Protein AF-A0AAD7CUT0-F1 (afdb_monomer_lite)

Organism: Mycena rosella (NCBI:txid1033263)

Foldseek 3Di:
DDDPPQPKDKDKDKDFDDVLVVVLCLLAVLLVCVVVVPDDPQQVDWDQGIKMKIKIWRAQPDDDPQKDKDFADQVQQDDPDPPHGNDPPDGIFMDSDPVCPHGDDPVRCVVVRGTDIDMDMDTDTDGDDPVSSVVSCVVCVVVVHRSNDSVSCVVVVHDDDDDPPDDDPPPVPPDDD

Secondary structure (DSSP, 8-state):
--------EEEEEEEEPPHHHHHHHHHHHHHHHHHTT--S-GGGS-EEEEEEEEEEEEPPS---TT-EEEEPPGGGGB-SSTT-BPPPS-SEEEESSTTS-SBPPHHHHHHTTPPEEEEEEEEEEE---HHHHHHHHHHHHHTT--TTSSHHHHHTTPPPPPPTTS--GGGS-----

Structure (mmCIF, N/CA/C/O backbone):
data_AF-A0AAD7CUT0-F1
#
_entry.id   AF-A0AAD7CUT0-F1
#
loop_
_atom_site.group_PDB
_atom_site.id
_atom_site.type_symbol
_atom_site.label_atom_id
_atom_site.label_alt_id
_atom_site.label_comp_id
_atom_site.label_asym_id
_atom_site.label_entity_id
_atom_site.label_seq_id
_atom_site.pdbx_PDB_ins_code
_atom_site.Cartn_x
_atom_site.Cartn_y
_atom_site.Cartn_z
_atom_site.occupancy
_atom_site.B_iso_or_equiv
_atom_site.auth_seq_id
_atom_site.auth_comp_id
_atom_site.auth_asym_id
_atom_site.auth_atom_id
_atom_site.pdbx_PDB_model_num
ATOM 1 N N . MET A 1 1 ? 11.151 -0.427 45.415 1.00 31.34 1 MET A N 1
ATOM 2 C CA . MET A 1 1 ? 11.266 -1.309 44.238 1.00 31.34 1 MET A CA 1
ATOM 3 C C . MET A 1 1 ? 9.901 -1.275 43.570 1.00 31.34 1 MET A C 1
ATOM 5 O O . MET A 1 1 ? 9.016 -2.003 43.991 1.00 31.34 1 MET A O 1
ATOM 9 N N . SER A 1 2 ? 9.683 -0.280 42.707 1.00 30.94 2 SER A N 1
ATOM 10 C CA . SER A 1 2 ? 8.416 -0.073 41.994 1.00 30.94 2 SER A CA 1
ATOM 11 C C . SER A 1 2 ? 8.542 -0.810 40.671 1.00 30.94 2 SER A C 1
ATOM 13 O O . SER A 1 2 ? 9.475 -0.525 39.925 1.00 30.94 2 SER A O 1
ATOM 15 N N . ALA A 1 3 ? 7.699 -1.810 40.441 1.00 30.97 3 ALA A N 1
ATOM 16 C CA . ALA A 1 3 ? 7.602 -2.455 39.144 1.00 30.97 3 ALA A CA 1
ATOM 17 C C . ALA A 1 3 ? 6.613 -1.636 38.310 1.00 30.97 3 ALA A C 1
ATOM 19 O O . ALA A 1 3 ? 5.420 -1.652 38.603 1.00 30.97 3 ALA A O 1
ATOM 20 N N . ASP A 1 4 ? 7.122 -0.911 37.314 1.00 34.25 4 ASP A N 1
ATOM 21 C CA . ASP A 1 4 ? 6.317 -0.491 36.169 1.00 34.25 4 ASP A CA 1
ATOM 22 C C . ASP A 1 4 ? 5.853 -1.768 35.466 1.00 34.25 4 ASP A C 1
ATOM 24 O O . ASP A 1 4 ? 6.628 -2.451 34.797 1.00 34.25 4 ASP A O 1
ATOM 28 N N . VAL A 1 5 ? 4.597 -2.144 35.696 1.00 43.53 5 VAL A N 1
ATOM 29 C CA . VAL A 1 5 ? 3.904 -3.142 34.884 1.00 43.53 5 VAL A CA 1
ATOM 30 C C . VAL A 1 5 ? 3.103 -2.351 33.864 1.00 43.53 5 VAL A C 1
ATOM 32 O O . VAL A 1 5 ? 1.896 -2.169 34.010 1.00 43.53 5 VAL A O 1
ATOM 35 N N . ASP A 1 6 ? 3.811 -1.817 32.874 1.00 45.62 6 ASP A N 1
ATOM 36 C CA . ASP A 1 6 ? 3.189 -1.289 31.668 1.00 45.62 6 ASP A CA 1
ATOM 37 C C . ASP A 1 6 ? 2.579 -2.481 30.919 1.00 45.62 6 ASP A C 1
ATOM 39 O O . ASP A 1 6 ? 3.274 -3.357 30.402 1.00 45.62 6 ASP A O 1
ATOM 43 N N . GLY A 1 7 ? 1.264 -2.622 31.060 1.00 50.97 7 GLY A N 1
ATOM 44 C CA . GLY A 1 7 ? 0.504 -3.805 30.678 1.00 50.97 7 GLY A CA 1
ATOM 45 C C . GLY A 1 7 ? -0.110 -3.681 29.292 1.00 50.97 7 GLY A C 1
ATOM 46 O O . GLY A 1 7 ? -1.284 -4.027 29.145 1.00 50.97 7 GLY A O 1
ATOM 47 N N . SER A 1 8 ? 0.632 -3.161 28.312 1.00 51.44 8 SER A N 1
ATOM 48 C CA . SER A 1 8 ? 0.153 -3.065 26.936 1.00 51.44 8 SER A CA 1
ATOM 49 C C . SER A 1 8 ? 0.172 -4.435 26.252 1.00 51.44 8 SER A C 1
ATOM 51 O O . SER A 1 8 ? 1.128 -5.213 26.336 1.00 51.44 8 SER A O 1
ATOM 53 N N . TYR A 1 9 ? -0.940 -4.776 25.599 1.00 52.69 9 TYR A N 1
ATOM 54 C CA . TYR A 1 9 ? -1.033 -5.963 24.753 1.00 52.69 9 TYR A CA 1
ATOM 55 C C . TYR A 1 9 ? -0.964 -5.524 23.294 1.00 52.69 9 TYR A C 1
ATOM 57 O O . TYR A 1 9 ? -1.874 -4.853 22.810 1.00 52.69 9 TYR A O 1
ATOM 65 N N . ARG A 1 10 ? 0.113 -5.922 22.607 1.00 50.81 10 ARG A N 1
ATOM 66 C CA . ARG A 1 10 ? 0.365 -5.630 21.192 1.00 50.81 10 ARG A CA 1
ATOM 67 C C . ARG A 1 10 ? 0.078 -6.861 20.343 1.00 50.81 10 ARG A C 1
ATOM 69 O O . ARG A 1 10 ? 0.674 -7.919 20.559 1.00 50.81 10 ARG A O 1
ATOM 76 N N . ARG A 1 11 ? -0.785 -6.721 19.336 1.00 57.78 11 ARG A N 1
ATOM 77 C CA . ARG A 1 11 ? -0.996 -7.753 18.311 1.00 57.78 11 ARG A CA 1
ATOM 78 C C . ARG A 1 11 ? -0.848 -7.158 16.919 1.00 57.78 11 ARG A C 1
ATOM 80 O O . ARG A 1 11 ? -1.456 -6.138 16.615 1.00 57.78 11 ARG A O 1
ATOM 87 N N . ILE A 1 12 ? -0.062 -7.841 16.092 1.00 55.59 12 ILE A N 1
ATOM 88 C CA . ILE A 1 12 ? 0.206 -7.477 14.702 1.00 55.59 12 ILE A CA 1
ATOM 89 C C . ILE A 1 12 ? -0.632 -8.369 13.785 1.00 55.59 12 ILE A C 1
ATOM 91 O O . ILE A 1 12 ? -0.623 -9.596 13.932 1.00 55.59 12 ILE A O 1
ATOM 95 N N . LEU A 1 13 ? -1.353 -7.758 12.848 1.00 54.84 13 LEU A N 1
ATOM 96 C CA . LEU A 1 13 ? -2.081 -8.452 11.788 1.00 54.84 13 LEU A CA 1
ATOM 97 C C . LEU A 1 13 ? -1.503 -8.054 10.427 1.00 54.84 13 LEU A C 1
ATOM 99 O O . LEU A 1 13 ? -1.431 -6.867 10.105 1.00 54.84 13 LEU A O 1
ATOM 103 N N . TYR A 1 14 ? -1.118 -9.059 9.638 1.00 50.09 14 TYR A N 1
ATOM 104 C CA . TYR A 1 14 ? -0.539 -8.887 8.306 1.00 50.09 14 TYR A CA 1
ATOM 105 C C . TYR A 1 14 ? -1.599 -9.078 7.222 1.00 50.09 14 TYR A C 1
ATOM 107 O O . TYR A 1 14 ? -2.256 -10.119 7.167 1.00 50.09 14 TYR A O 1
ATOM 115 N N . GLY A 1 15 ? -1.740 -8.082 6.349 1.00 54.75 15 GLY A N 1
ATOM 116 C CA . GLY A 1 15 ? -2.350 -8.253 5.036 1.00 54.75 15 GLY A CA 1
ATOM 117 C C . GLY A 1 15 ? -1.256 -8.317 3.976 1.00 54.75 15 GLY A C 1
ATOM 118 O O . GLY A 1 15 ? -0.724 -7.273 3.595 1.00 54.75 15 GLY A O 1
ATOM 119 N N . ASP 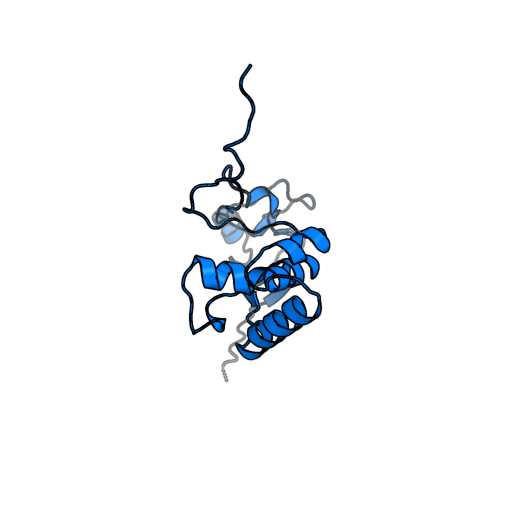A 1 16 ? -0.924 -9.521 3.509 1.00 52.16 16 ASP A N 1
ATOM 120 C CA . ASP A 1 16 ? 0.002 -9.698 2.388 1.00 52.16 16 ASP A CA 1
ATOM 121 C C . ASP A 1 16 ? -0.672 -9.202 1.102 1.00 52.16 16 ASP A C 1
ATOM 123 O O . ASP A 1 16 ? -1.764 -9.661 0.749 1.00 52.16 16 ASP A O 1
ATOM 127 N N . LEU A 1 17 ? -0.045 -8.262 0.388 1.00 56.91 17 LEU A N 1
ATOM 128 C CA . LEU A 1 17 ? -0.490 -7.935 -0.965 1.00 56.91 17 LEU A CA 1
ATOM 129 C C . LEU A 1 17 ? 0.010 -8.988 -1.955 1.00 56.91 17 LEU A C 1
ATOM 131 O O . LEU A 1 17 ? 1.082 -9.570 -1.801 1.00 56.91 17 LEU A O 1
ATOM 135 N N . ASP A 1 18 ? -0.800 -9.222 -2.986 1.00 68.00 18 ASP A N 1
ATOM 136 C CA . ASP A 1 18 ? -0.541 -10.214 -4.025 1.00 68.00 18 ASP A CA 1
ATOM 137 C C . ASP A 1 18 ? 0.823 -9.949 -4.708 1.00 68.00 18 ASP A C 1
ATOM 139 O O . ASP A 1 18 ? 1.025 -8.857 -5.260 1.00 68.00 18 ASP A O 1
ATOM 143 N N . PRO A 1 19 ? 1.755 -10.928 -4.724 1.00 71.00 19 PRO A N 1
ATOM 144 C CA . PRO A 1 19 ? 3.030 -10.828 -5.436 1.00 71.00 19 PRO A CA 1
ATOM 145 C C . PRO A 1 19 ? 2.890 -10.394 -6.900 1.00 71.00 19 PRO A C 1
ATOM 147 O O . PRO A 1 19 ? 3.798 -9.762 -7.445 1.00 71.00 19 PRO A O 1
ATOM 150 N N . ALA A 1 20 ? 1.751 -10.682 -7.539 1.00 76.88 20 ALA A N 1
ATOM 151 C CA . ALA A 1 20 ? 1.450 -10.236 -8.893 1.00 76.88 20 ALA A CA 1
ATOM 152 C C . ALA A 1 20 ? 1.503 -8.709 -9.036 1.00 76.88 20 ALA A C 1
ATOM 154 O O . ALA A 1 20 ? 1.883 -8.215 -10.095 1.00 76.88 20 ALA A O 1
ATOM 155 N N . ILE A 1 21 ? 1.186 -7.951 -7.983 1.00 75.81 21 ILE A N 1
ATOM 156 C CA . ILE A 1 21 ? 1.199 -6.488 -8.041 1.00 75.81 21 ILE A CA 1
ATOM 157 C C . ILE A 1 21 ? 2.635 -5.950 -8.021 1.00 75.81 21 ILE A C 1
ATOM 159 O O . ILE A 1 21 ? 2.960 -5.028 -8.769 1.00 75.81 21 ILE A O 1
ATOM 163 N N . ALA A 1 22 ? 3.530 -6.566 -7.244 1.00 80.62 22 ALA A N 1
ATOM 164 C CA . ALA A 1 22 ? 4.948 -6.208 -7.260 1.00 80.62 22 ALA A CA 1
ATOM 165 C C . ALA A 1 22 ? 5.574 -6.478 -8.639 1.00 80.62 22 ALA A C 1
ATOM 167 O O . ALA A 1 22 ? 6.311 -5.644 -9.166 1.00 80.62 22 ALA A O 1
ATOM 168 N N . VAL A 1 23 ? 5.238 -7.611 -9.266 1.00 85.50 23 VAL A N 1
ATOM 169 C CA . VAL A 1 23 ? 5.709 -7.919 -10.626 1.00 85.50 23 VAL A CA 1
ATOM 170 C C . VAL A 1 23 ? 5.090 -6.969 -11.655 1.00 85.50 23 VAL A C 1
ATOM 172 O O . VAL A 1 23 ? 5.803 -6.484 -12.536 1.00 85.50 23 VAL A O 1
ATOM 175 N N . ALA A 1 24 ? 3.807 -6.624 -11.507 1.00 87.69 24 ALA A N 1
ATOM 176 C CA . ALA A 1 24 ? 3.164 -5.613 -12.337 1.00 87.69 24 ALA A CA 1
ATOM 177 C C . ALA A 1 24 ? 3.893 -4.262 -12.239 1.00 87.69 24 ALA A C 1
ATOM 179 O O . ALA A 1 24 ? 4.132 -3.652 -13.277 1.00 87.69 24 ALA A O 1
ATOM 180 N N . TRP A 1 25 ? 4.322 -3.812 -11.050 1.00 89.06 25 TRP A N 1
ATOM 181 C CA . TRP A 1 25 ? 5.165 -2.614 -10.884 1.00 89.06 25 TRP A CA 1
ATOM 182 C C . TRP A 1 25 ? 6.495 -2.736 -11.616 1.00 89.06 25 TRP A C 1
ATOM 184 O O . TRP A 1 25 ? 6.799 -1.914 -12.483 1.00 89.06 25 TRP A O 1
ATOM 194 N N . LEU A 1 26 ? 7.263 -3.785 -11.327 1.00 91.06 26 LEU A N 1
ATOM 195 C CA . LEU A 1 26 ? 8.591 -3.972 -11.909 1.00 91.06 26 LEU A CA 1
ATOM 196 C C . LEU A 1 26 ? 8.559 -4.043 -13.441 1.00 91.06 26 LEU A C 1
ATOM 198 O O . LEU A 1 26 ? 9.446 -3.498 -14.096 1.00 91.06 26 LEU A O 1
ATOM 202 N N . SER A 1 27 ? 7.509 -4.632 -14.017 1.00 92.25 27 SER A N 1
ATOM 203 C CA . SER A 1 27 ? 7.347 -4.751 -15.470 1.00 92.25 27 SER A CA 1
ATOM 204 C C . SER A 1 27 ? 7.196 -3.409 -16.202 1.00 92.25 27 SER A C 1
ATOM 206 O O . SER A 1 27 ? 7.441 -3.344 -17.402 1.00 92.25 27 SER A O 1
ATOM 208 N N . GLN A 1 28 ? 6.836 -2.329 -15.500 1.00 92.62 28 GLN A N 1
ATOM 209 C CA . GLN A 1 28 ? 6.562 -1.020 -16.110 1.00 92.62 28 GLN A CA 1
ATOM 210 C C . GLN A 1 28 ? 7.186 0.177 -15.363 1.00 92.62 28 GLN A C 1
ATOM 212 O O . GLN A 1 28 ? 6.979 1.326 -15.751 1.00 92.62 28 GLN A O 1
ATOM 217 N N . ALA A 1 29 ? 8.001 -0.058 -14.330 1.00 91.38 29 ALA A N 1
ATOM 218 C CA . ALA A 1 29 ? 8.647 1.000 -13.546 1.00 91.38 29 ALA A CA 1
ATOM 219 C C . ALA A 1 29 ? 9.540 1.920 -14.403 1.00 91.38 29 ALA A C 1
ATOM 221 O O . ALA A 1 29 ? 9.479 3.141 -14.283 1.00 91.38 29 ALA A O 1
ATOM 222 N N . ASN A 1 30 ? 10.306 1.359 -15.344 1.00 92.44 30 ASN A N 1
ATOM 223 C CA . ASN A 1 30 ? 11.162 2.139 -16.250 1.00 92.44 30 ASN A CA 1
ATOM 224 C C . ASN A 1 30 ? 10.366 3.019 -17.234 1.00 92.44 30 ASN A C 1
ATOM 226 O O . ASN A 1 30 ? 10.838 4.094 -17.622 1.00 92.44 30 ASN A O 1
ATOM 230 N N . HIS A 1 31 ? 9.151 2.605 -17.611 1.00 91.44 31 HIS A N 1
ATOM 231 C CA . HIS A 1 31 ? 8.214 3.454 -18.349 1.00 91.44 31 HIS A CA 1
ATOM 232 C C . HIS A 1 31 ? 7.760 4.636 -17.481 1.00 91.44 31 HIS A C 1
ATOM 234 O O . HIS A 1 31 ? 7.835 5.787 -17.913 1.00 91.44 31 HIS A O 1
ATOM 240 N N . VAL A 1 32 ? 7.361 4.369 -16.233 1.00 89.62 32 VAL A N 1
ATOM 241 C CA . VAL A 1 32 ? 6.954 5.403 -15.267 1.00 89.62 32 VAL A CA 1
ATOM 242 C C . VAL A 1 32 ? 8.075 6.417 -15.031 1.00 89.62 32 VAL A C 1
ATOM 244 O O . VAL A 1 32 ? 7.836 7.623 -15.113 1.00 89.62 32 VAL A O 1
ATOM 247 N N . PHE A 1 33 ? 9.306 5.952 -14.807 1.00 91.44 33 PHE A N 1
ATOM 248 C CA . PHE A 1 33 ? 10.457 6.827 -14.587 1.00 91.44 33 PHE A CA 1
ATOM 249 C C . PHE A 1 33 ? 10.733 7.733 -15.780 1.00 91.44 33 PHE A C 1
ATOM 251 O O . PHE A 1 33 ? 10.883 8.943 -15.605 1.00 91.44 33 PHE A O 1
ATOM 258 N N . LYS A 1 34 ? 10.700 7.192 -17.002 1.00 91.00 34 LYS A N 1
ATOM 259 C CA . LYS A 1 34 ? 10.857 7.999 -18.218 1.00 91.00 34 LYS A CA 1
ATOM 260 C C . LYS A 1 34 ? 9.749 9.043 -18.353 1.00 91.00 34 LYS A C 1
ATOM 262 O O . LYS A 1 34 ? 10.045 10.212 -18.597 1.00 91.00 34 LYS A O 1
ATOM 267 N N . SER A 1 35 ? 8.493 8.641 -18.172 1.00 88.81 35 SER A N 1
ATOM 268 C CA . SER A 1 35 ? 7.328 9.522 -18.311 1.00 88.81 35 SER A CA 1
ATOM 269 C C . SER A 1 35 ? 7.337 10.672 -17.298 1.00 88.81 35 SER A C 1
ATOM 271 O O . SER A 1 35 ? 6.999 11.804 -17.642 1.00 88.81 35 SER A O 1
ATOM 273 N N . LEU A 1 36 ? 7.797 10.413 -16.072 1.00 87.62 36 LEU A N 1
ATOM 2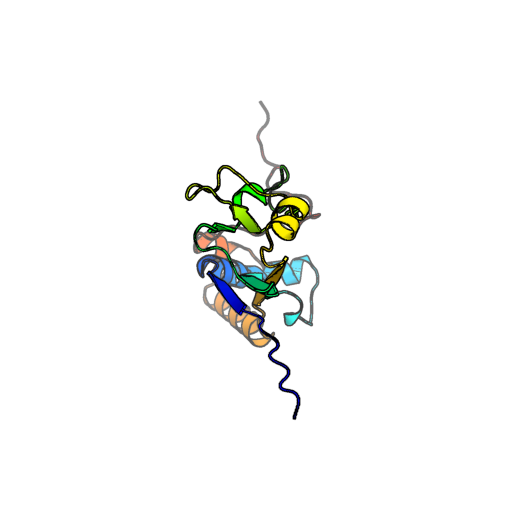74 C CA . LEU A 1 36 ? 7.937 11.418 -15.014 1.00 87.62 36 LEU A CA 1
ATOM 275 C C . LEU A 1 36 ? 9.294 12.144 -15.022 1.00 87.62 36 LEU A C 1
ATOM 277 O O . LEU A 1 36 ? 9.524 13.004 -14.173 1.00 87.62 36 LEU A O 1
ATOM 281 N N . LYS A 1 37 ? 10.180 11.840 -15.982 1.00 89.69 37 LYS A N 1
ATOM 282 C CA . LYS A 1 37 ? 11.547 12.389 -16.085 1.00 89.69 37 LYS A CA 1
ATOM 283 C C . LYS A 1 37 ? 12.384 12.167 -14.817 1.00 89.69 37 LYS A C 1
ATOM 285 O O . LYS A 1 37 ? 13.168 13.027 -14.422 1.00 89.69 37 LYS A O 1
ATOM 290 N N . ILE A 1 38 ? 12.211 11.010 -14.188 1.00 87.81 38 ILE A N 1
ATOM 291 C CA . ILE A 1 38 ? 12.966 10.574 -13.014 1.00 87.81 38 ILE A CA 1
ATOM 292 C C . ILE A 1 38 ? 14.287 9.983 -13.495 1.00 87.81 38 ILE A C 1
ATOM 294 O O . ILE A 1 38 ? 14.300 9.057 -14.303 1.00 87.81 38 ILE A O 1
ATOM 298 N N . THR A 1 39 ? 15.395 10.523 -12.998 1.00 85.88 39 THR A N 1
ATOM 299 C CA . THR A 1 39 ? 16.752 10.120 -13.405 1.00 85.88 39 THR A CA 1
ATOM 300 C C . THR A 1 39 ? 17.593 9.564 -12.256 1.00 85.88 39 THR A C 1
ATOM 302 O O . THR A 1 39 ? 18.700 9.087 -12.487 1.00 85.88 39 THR A O 1
ATOM 305 N N . SER A 1 40 ? 17.108 9.669 -11.018 1.00 85.81 40 SER A N 1
ATOM 306 C CA . SER A 1 40 ? 17.772 9.200 -9.800 1.00 85.81 40 SER A CA 1
ATOM 307 C C . SER A 1 40 ? 16.751 9.013 -8.675 1.00 85.81 40 SER A C 1
ATOM 309 O O . SER A 1 40 ? 15.567 9.303 -8.853 1.00 85.81 40 SER A O 1
ATOM 311 N N . ASP A 1 41 ? 17.225 8.554 -7.515 1.00 83.81 41 ASP A N 1
ATOM 312 C CA . ASP A 1 41 ? 16.436 8.347 -6.297 1.00 83.81 41 ASP A CA 1
ATOM 313 C C . ASP A 1 41 ? 15.245 7.397 -6.503 1.00 83.81 41 ASP A C 1
ATOM 315 O O . ASP A 1 41 ? 14.137 7.633 -6.010 1.00 83.81 41 ASP A O 1
ATOM 319 N N . TYR A 1 42 ? 15.454 6.322 -7.269 1.00 83.81 42 TYR A N 1
ATOM 320 C CA . TYR A 1 42 ? 14.402 5.359 -7.603 1.00 83.81 42 TYR A CA 1
ATOM 321 C C . TYR A 1 42 ? 13.790 4.706 -6.358 1.00 83.81 42 TYR A C 1
ATOM 323 O O . TYR A 1 42 ? 12.620 4.339 -6.371 1.00 83.81 42 TYR A O 1
ATOM 331 N N . GLU A 1 43 ? 14.53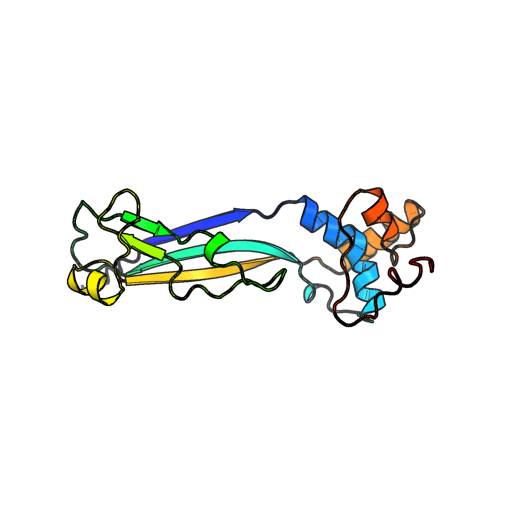9 4.629 -5.260 1.00 79.44 43 GLU A N 1
ATOM 332 C CA . GLU A 1 43 ? 14.078 4.147 -3.960 1.00 79.44 43 GLU A CA 1
ATOM 333 C C . GLU A 1 43 ? 12.979 5.015 -3.326 1.00 79.44 43 GLU A C 1
ATOM 335 O O . GLU A 1 43 ? 12.254 4.536 -2.457 1.00 79.44 43 GLU A O 1
ATOM 340 N N . LYS A 1 44 ? 12.804 6.270 -3.767 1.00 79.38 44 LYS A N 1
ATOM 341 C CA . LYS A 1 44 ? 11.665 7.112 -3.354 1.00 79.38 44 LYS A CA 1
ATOM 342 C C . LYS A 1 44 ? 10.355 6.671 -4.000 1.00 79.38 44 LYS A C 1
ATOM 344 O O . LYS A 1 44 ? 9.282 7.052 -3.536 1.00 79.38 44 LYS A O 1
ATOM 349 N N . TYR A 1 45 ? 10.441 5.884 -5.067 1.00 78.25 45 TYR A N 1
ATOM 350 C CA . TYR A 1 45 ? 9.301 5.324 -5.767 1.00 78.25 45 TYR A CA 1
ATOM 351 C C . TYR A 1 45 ? 9.121 3.890 -5.294 1.00 78.25 45 TYR A C 1
ATOM 353 O O . TYR A 1 45 ? 9.818 2.963 -5.708 1.00 78.25 45 TYR A O 1
ATOM 361 N N . ALA A 1 46 ? 8.186 3.743 -4.366 1.00 67.38 46 ALA A N 1
ATOM 362 C CA . ALA A 1 46 ? 7.831 2.475 -3.769 1.00 67.38 46 ALA A CA 1
ATOM 363 C C . ALA A 1 46 ? 6.441 2.046 -4.228 1.00 67.38 46 ALA A C 1
ATOM 365 O O . ALA A 1 46 ? 5.567 2.881 -4.475 1.00 67.38 46 ALA A O 1
ATOM 366 N N . PHE A 1 47 ? 6.221 0.739 -4.258 1.00 72.38 47 PHE A N 1
ATOM 367 C CA . PHE A 1 47 ? 4.877 0.189 -4.294 1.00 72.38 47 PHE A CA 1
ATOM 368 C C . PHE A 1 47 ? 4.470 -0.218 -2.871 1.00 72.38 47 PHE A C 1
ATOM 370 O O . PHE A 1 47 ? 5.290 -0.733 -2.110 1.00 72.38 47 PHE A O 1
ATOM 377 N N . ALA A 1 48 ? 3.215 0.032 -2.490 1.00 66.44 48 ALA A N 1
ATOM 378 C CA . ALA A 1 48 ? 2.686 -0.438 -1.213 1.00 66.44 48 ALA A CA 1
ATOM 379 C C . ALA A 1 48 ? 2.533 -1.958 -1.277 1.00 66.44 48 ALA A C 1
ATOM 381 O O . ALA A 1 48 ? 1.686 -2.437 -2.010 1.00 66.44 48 ALA A O 1
ATOM 382 N N . ALA A 1 49 ? 3.356 -2.697 -0.540 1.00 61.44 49 ALA A N 1
ATOM 383 C CA . ALA A 1 49 ? 3.434 -4.157 -0.535 1.00 61.44 49 ALA A CA 1
ATOM 384 C C . ALA A 1 49 ? 2.674 -4.817 0.628 1.00 61.44 49 ALA A C 1
ATOM 386 O O . ALA A 1 49 ? 2.505 -6.033 0.641 1.00 61.44 49 ALA A O 1
ATOM 387 N N . GLY A 1 50 ? 2.153 -4.032 1.572 1.00 63.31 50 GLY A N 1
ATOM 388 C CA . GLY A 1 50 ? 1.250 -4.544 2.595 1.00 63.31 50 GLY A CA 1
ATOM 389 C C . GLY A 1 50 ? 0.643 -3.449 3.456 1.00 63.31 50 GLY A C 1
ATOM 390 O O . GLY A 1 50 ? 1.126 -2.312 3.482 1.00 63.31 50 GLY A O 1
ATOM 391 N N . LEU A 1 51 ? -0.406 -3.821 4.182 1.00 64.06 51 LEU A N 1
ATOM 392 C CA . LEU A 1 51 ? -0.900 -3.068 5.329 1.00 64.06 51 LEU A CA 1
ATOM 393 C C . LEU A 1 51 ? -0.642 -3.903 6.579 1.00 64.06 51 LEU A C 1
ATOM 395 O O . LEU A 1 51 ? -0.947 -5.096 6.620 1.00 64.06 51 LEU A O 1
ATOM 399 N N . GLU A 1 52 ? -0.077 -3.261 7.587 1.00 68.12 52 GLU A N 1
ATOM 400 C CA . GLU A 1 52 ? 0.060 -3.814 8.922 1.00 68.12 52 GLU A CA 1
ATOM 401 C C . GLU A 1 52 ? -0.841 -3.032 9.867 1.00 68.12 52 GLU A C 1
ATOM 403 O O . GLU A 1 52 ? -0.809 -1.799 9.909 1.00 68.12 52 GLU A O 1
ATOM 408 N N . TYR A 1 53 ? -1.643 -3.775 10.620 1.00 67.12 53 TYR A N 1
ATOM 409 C CA . TYR A 1 53 ? -2.448 -3.233 11.699 1.00 67.12 53 TYR A CA 1
ATOM 410 C C . TYR A 1 53 ? -1.810 -3.636 13.017 1.00 67.12 53 TYR A C 1
ATOM 412 O O . TYR A 1 53 ? -1.681 -4.824 13.324 1.00 67.12 53 TYR A O 1
ATOM 420 N N . GLU A 1 54 ? -1.432 -2.634 13.793 1.00 70.25 54 GLU A N 1
ATOM 421 C CA . GLU A 1 54 ? -0.967 -2.796 15.154 1.00 70.25 54 GLU A CA 1
ATOM 422 C C . GLU A 1 54 ? -2.055 -2.301 16.096 1.00 70.25 54 GLU A C 1
ATOM 424 O O . GLU A 1 54 ? -2.433 -1.131 16.064 1.00 70.25 54 GLU A O 1
ATOM 429 N N . ILE A 1 55 ? -2.567 -3.219 16.912 1.00 70.06 55 ILE A N 1
ATOM 430 C CA . ILE A 1 55 ? -3.546 -2.908 17.949 1.00 70.06 55 ILE A CA 1
ATOM 431 C C . ILE A 1 55 ? -2.809 -2.897 19.276 1.00 70.06 55 ILE A C 1
ATOM 433 O O . ILE A 1 55 ? -2.252 -3.926 19.679 1.00 70.06 55 ILE A O 1
ATOM 437 N N . GLU A 1 56 ? -2.852 -1.754 19.943 1.00 74.62 56 GLU A N 1
ATOM 438 C CA . GLU A 1 56 ? -2.420 -1.592 21.318 1.00 74.62 56 GLU A CA 1
ATOM 439 C C . GLU A 1 56 ? -3.650 -1.410 22.210 1.00 74.62 56 GLU A C 1
ATOM 441 O O . GLU A 1 56 ? -4.524 -0.576 21.965 1.00 74.62 56 GLU A O 1
ATOM 446 N N . LEU A 1 57 ? -3.744 -2.263 23.229 1.00 73.81 57 LEU A N 1
ATOM 447 C CA . LEU A 1 57 ? -4.774 -2.176 24.256 1.00 73.81 57 LEU A CA 1
ATOM 448 C C . LEU A 1 57 ? -4.132 -1.681 25.545 1.00 73.81 57 LEU A C 1
ATOM 450 O O . LEU A 1 57 ? -3.340 -2.407 26.157 1.00 73.81 57 LEU A O 1
ATOM 454 N N . THR A 1 58 ? -4.511 -0.485 25.985 1.00 71.69 58 THR A N 1
ATOM 455 C CA . THR A 1 58 ? -4.047 0.061 27.263 1.00 71.69 58 THR A CA 1
ATOM 456 C C . THR A 1 58 ? -4.988 -0.418 28.356 1.00 71.69 58 THR A C 1
ATOM 458 O O . THR A 1 58 ? -6.163 -0.048 28.416 1.00 71.69 58 THR A O 1
ATOM 461 N N . ARG A 1 59 ? -4.493 -1.334 29.192 1.00 66.25 59 ARG A N 1
ATOM 462 C CA . ARG A 1 59 ? -5.314 -2.070 30.154 1.00 66.25 59 ARG A CA 1
ATOM 463 C C . ARG A 1 59 ? -5.930 -1.141 31.205 1.00 66.25 59 ARG A C 1
ATOM 465 O O . ARG A 1 59 ? -5.219 -0.571 32.026 1.00 66.25 59 ARG A O 1
ATOM 472 N N . SER A 1 60 ? -7.260 -1.113 31.253 1.00 57.50 60 SER A N 1
ATOM 473 C CA . SER A 1 60 ? -8.008 -0.819 32.478 1.00 57.50 60 SER A CA 1
ATOM 474 C C . SER A 1 60 ? -8.106 -2.100 33.320 1.00 57.50 60 SER A C 1
ATOM 476 O O . SER A 1 60 ? -8.141 -3.214 32.783 1.00 57.50 60 SER A O 1
ATOM 478 N N . ALA A 1 61 ? -8.049 -1.970 34.645 1.00 54.06 61 ALA A N 1
ATOM 479 C CA . ALA A 1 61 ? -8.075 -3.111 35.551 1.00 54.06 61 ALA A CA 1
ATOM 480 C C . ALA A 1 61 ? -9.421 -3.852 35.427 1.00 54.06 61 ALA A C 1
ATOM 482 O O . ALA A 1 61 ? -10.459 -3.278 35.720 1.00 54.06 61 ALA A O 1
ATOM 483 N N . GLU A 1 62 ? -9.347 -5.129 35.030 1.00 57.47 62 GLU A N 1
ATOM 484 C CA . GLU A 1 62 ? -10.450 -6.105 34.909 1.00 57.47 62 GLU A CA 1
ATOM 485 C C . GLU A 1 62 ? -11.289 -6.005 33.617 1.00 57.47 62 GLU A C 1
ATOM 487 O O . GLU A 1 62 ? -12.272 -5.286 33.521 1.00 57.47 62 GLU A O 1
ATOM 492 N N . ILE A 1 63 ? -10.911 -6.801 32.604 1.00 58.00 63 ILE A N 1
ATOM 493 C CA . ILE A 1 63 ? -11.754 -7.043 31.424 1.00 58.00 63 ILE A CA 1
ATOM 494 C C . ILE A 1 63 ? -12.828 -8.062 31.829 1.00 58.00 63 ILE A C 1
ATOM 496 O O . ILE A 1 63 ? -12.503 -9.219 32.107 1.00 58.00 63 ILE A O 1
ATOM 500 N N . GLU A 1 64 ? -14.090 -7.637 31.863 1.00 58.62 64 GLU A N 1
ATOM 501 C CA . GLU A 1 64 ? -15.251 -8.513 32.065 1.00 58.62 64 GLU A CA 1
ATOM 502 C C . GLU A 1 64 ? -15.300 -9.626 30.985 1.00 58.62 64 GLU A C 1
ATOM 504 O O . GLU A 1 64 ? -15.087 -9.351 29.795 1.00 58.62 64 GLU A O 1
ATOM 509 N N . PRO A 1 65 ? -15.600 -10.888 31.356 1.00 59.69 65 PRO A N 1
ATOM 510 C CA . PRO A 1 65 ? -15.407 -12.076 30.512 1.00 59.69 65 PRO A CA 1
ATOM 511 C C . PRO A 1 65 ? -16.341 -12.199 29.291 1.00 59.69 65 PRO A C 1
ATOM 513 O O . PRO A 1 65 ? -16.242 -13.181 28.558 1.00 59.69 65 PRO A O 1
ATOM 516 N N . ALA A 1 66 ? -17.238 -11.239 29.052 1.00 64.56 66 ALA A N 1
ATOM 517 C CA . ALA A 1 66 ? -18.233 -11.276 27.973 1.00 64.56 66 ALA A CA 1
ATOM 518 C C . ALA A 1 66 ? -18.038 -10.183 26.904 1.00 64.56 66 ALA A C 1
ATOM 520 O O . ALA A 1 66 ? -19.003 -9.754 26.275 1.00 64.56 66 ALA A O 1
ATOM 521 N N . SER A 1 67 ? -16.808 -9.709 26.709 1.00 76.12 67 SER A N 1
ATOM 522 C CA . SER A 1 67 ? -16.493 -8.652 25.746 1.00 76.12 67 SER A CA 1
ATOM 523 C C . SER A 1 67 ? -15.781 -9.181 24.503 1.00 76.12 67 SER A C 1
ATOM 525 O O . SER A 1 67 ? -14.904 -10.043 24.575 1.00 76.12 67 SER A O 1
ATOM 527 N N . TYR A 1 68 ? -16.168 -8.648 23.346 1.00 84.69 68 TYR A N 1
ATOM 528 C CA . TYR A 1 68 ? -15.620 -8.997 22.040 1.00 84.69 68 TYR A CA 1
ATOM 529 C C . TYR A 1 68 ? -15.039 -7.743 21.387 1.00 84.69 68 TYR A C 1
ATOM 531 O O . TYR A 1 68 ? -15.725 -6.729 21.249 1.00 84.69 68 TYR A O 1
ATOM 539 N N . LEU A 1 69 ? -13.772 -7.816 20.982 1.00 85.62 69 LEU A N 1
ATOM 540 C CA . LEU A 1 69 ? -13.128 -6.780 20.181 1.00 85.62 69 LEU A CA 1
ATOM 541 C C . LEU A 1 69 ? -13.343 -7.093 18.701 1.00 85.62 69 LEU A C 1
ATOM 543 O O . LEU A 1 69 ? -12.871 -8.120 18.209 1.00 85.62 69 LEU A O 1
ATOM 547 N N . PHE A 1 70 ? -14.018 -6.194 17.994 1.00 84.12 70 PHE A N 1
ATOM 548 C CA . PHE A 1 70 ? -14.220 -6.281 16.555 1.00 84.12 70 PHE A CA 1
ATOM 549 C C . PHE A 1 70 ? -13.301 -5.315 15.829 1.00 84.12 70 PHE A C 1
ATOM 551 O O . PHE A 1 70 ? -13.109 -4.179 16.255 1.00 84.12 70 PHE A O 1
ATOM 558 N N . LEU A 1 71 ? -12.760 -5.769 14.704 1.00 79.31 71 LEU A N 1
ATOM 559 C CA . LEU A 1 71 ? -12.067 -4.918 13.747 1.00 79.31 71 LEU A CA 1
ATOM 560 C C . LEU A 1 71 ? -13.064 -4.529 12.666 1.00 79.31 71 LEU A C 1
ATOM 562 O O . LEU A 1 71 ? -13.793 -5.386 12.164 1.00 79.31 71 LEU A O 1
ATOM 566 N N . CYS A 1 72 ? -13.114 -3.243 12.331 1.00 74.12 72 CYS A N 1
ATOM 567 C CA . CYS A 1 72 ? -13.974 -2.768 11.260 1.00 74.12 72 CYS A CA 1
ATOM 568 C C . CYS A 1 72 ? -13.547 -3.434 9.939 1.00 74.12 72 CYS A C 1
ATOM 570 O O . CYS A 1 72 ? -12.349 -3.451 9.631 1.00 74.12 72 CYS A O 1
ATOM 572 N N . PRO A 1 73 ? -14.492 -3.978 9.155 1.00 67.06 73 PRO A N 1
ATOM 573 C CA . PRO A 1 73 ? -14.199 -4.529 7.840 1.00 67.06 73 PRO A CA 1
ATOM 574 C C . PRO A 1 73 ? -13.533 -3.486 6.931 1.00 67.06 73 PRO A C 1
ATOM 576 O O . PRO A 1 73 ? -13.916 -2.313 6.929 1.00 67.06 73 PRO A O 1
ATOM 579 N N . LEU A 1 74 ? -12.565 -3.914 6.114 1.00 61.53 74 LEU A N 1
ATOM 580 C CA . LEU A 1 74 ? -11.848 -3.051 5.160 1.00 61.53 74 LEU A CA 1
ATOM 581 C C . LEU A 1 74 ? -12.810 -2.372 4.167 1.00 61.53 74 LEU A C 1
ATOM 583 O O . LEU A 1 74 ? -12.537 -1.289 3.649 1.00 61.53 74 LEU A O 1
ATOM 587 N N . GLU A 1 75 ? -13.961 -2.995 3.917 1.00 62.19 75 GLU A N 1
ATOM 588 C CA . GLU A 1 75 ? -15.047 -2.475 3.096 1.00 62.19 75 GLU A CA 1
ATOM 589 C C . GLU A 1 75 ? -15.599 -1.150 3.627 1.00 62.19 75 GLU A C 1
ATOM 591 O O . GLU A 1 75 ? -15.942 -0.277 2.828 1.00 62.19 75 GLU A O 1
ATOM 596 N N . GLU A 1 76 ? -15.630 -0.959 4.948 1.00 64.50 76 GLU A N 1
ATOM 597 C CA . GLU A 1 76 ? -16.059 0.299 5.570 1.00 64.50 76 GLU A CA 1
ATOM 598 C C . GLU A 1 76 ? -15.041 1.422 5.354 1.00 64.50 76 GLU A C 1
ATOM 600 O O . GLU A 1 76 ? -15.385 2.605 5.390 1.00 64.50 76 GLU A O 1
ATOM 605 N N . PHE A 1 77 ? -13.791 1.066 5.046 1.00 63.34 77 PHE A N 1
ATOM 606 C CA . PHE A 1 77 ? -12.756 2.028 4.698 1.00 63.34 77 PHE A CA 1
ATOM 607 C C . PHE A 1 77 ? -12.864 2.463 3.235 1.00 63.34 77 PHE A C 1
ATOM 609 O O . PHE A 1 77 ? -12.137 3.358 2.826 1.00 63.34 77 PHE A O 1
ATOM 616 N N . ARG A 1 78 ? -13.748 1.895 2.404 1.00 58.84 78 ARG A N 1
ATOM 617 C CA . ARG A 1 78 ? -13.847 2.288 0.987 1.00 58.84 78 ARG A CA 1
ATOM 618 C C . ARG A 1 78 ? -14.507 3.663 0.825 1.00 58.84 78 ARG A C 1
ATOM 620 O O . ARG A 1 78 ? -15.607 3.921 1.312 1.00 58.84 78 ARG A O 1
ATOM 627 N N . SER A 1 79 ? -13.850 4.559 0.086 1.00 62.59 79 SER A N 1
ATOM 628 C CA . SER A 1 79 ? -14.474 5.793 -0.404 1.00 62.59 79 SER A CA 1
ATOM 629 C C . SER A 1 79 ? -15.375 5.495 -1.605 1.00 62.59 79 SER A C 1
ATOM 631 O O . SER A 1 79 ? -15.174 4.538 -2.347 1.00 62.59 79 SER A O 1
ATOM 633 N N . ASP A 1 80 ? -16.324 6.394 -1.841 1.00 70.31 80 ASP A N 1
ATOM 634 C CA . ASP A 1 80 ? -17.030 6.585 -3.115 1.00 70.31 80 ASP A CA 1
ATOM 635 C C . ASP A 1 80 ? -16.088 6.874 -4.302 1.00 70.31 80 ASP A C 1
ATOM 637 O O . ASP A 1 80 ? -16.447 6.654 -5.458 1.00 70.31 80 ASP A O 1
ATOM 641 N N . LYS A 1 81 ? -14.871 7.357 -4.029 1.00 53.12 81 LYS A N 1
ATOM 642 C CA . LYS A 1 81 ? -13.839 7.595 -5.037 1.00 53.12 81 LYS A CA 1
ATOM 643 C C . LYS A 1 81 ? -13.023 6.322 -5.279 1.00 53.12 81 LYS A C 1
ATOM 645 O O . LYS A 1 81 ? -12.536 5.733 -4.311 1.00 53.12 81 LYS A O 1
ATOM 650 N N . PRO A 1 82 ? -12.796 5.932 -6.548 1.00 49.34 82 PRO A N 1
ATOM 651 C CA . PRO A 1 82 ? -11.934 4.800 -6.860 1.00 49.34 82 PRO A CA 1
ATOM 652 C C . PRO A 1 82 ? -10.536 5.034 -6.275 1.00 49.34 82 PRO A C 1
ATOM 654 O O . PRO A 1 82 ? -9.998 6.140 -6.353 1.00 49.34 82 PRO A O 1
ATOM 657 N N . ASN A 1 83 ? -9.969 3.989 -5.670 1.00 46.66 83 ASN A N 1
ATOM 658 C CA . ASN A 1 83 ? -8.619 3.975 -5.094 1.00 46.66 83 ASN A CA 1
ATOM 659 C C . ASN A 1 83 ? -8.382 4.973 -3.945 1.00 46.66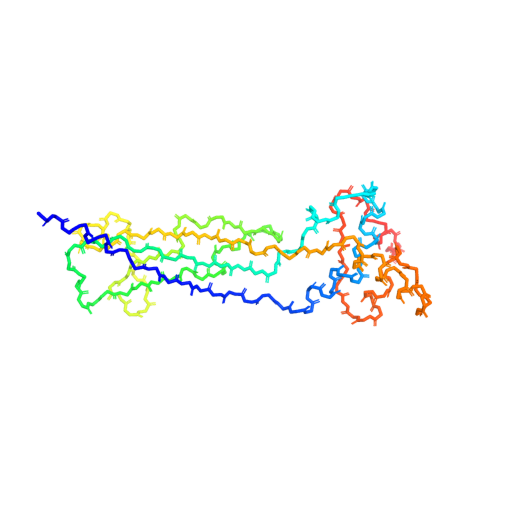 83 ASN A C 1
ATOM 661 O O . ASN A 1 83 ? -7.241 5.347 -3.675 1.00 46.66 83 ASN A O 1
ATOM 665 N N . ARG A 1 84 ? -9.438 5.407 -3.246 1.00 47.88 84 ARG A N 1
ATOM 666 C CA . ARG A 1 84 ? -9.313 6.137 -1.980 1.00 47.88 84 ARG A CA 1
ATOM 667 C C . ARG A 1 84 ? -9.965 5.350 -0.860 1.00 47.88 84 ARG A C 1
ATOM 669 O O . ARG A 1 84 ? -11.109 4.919 -0.980 1.00 47.88 84 ARG A O 1
ATOM 676 N N . TYR A 1 85 ? -9.238 5.229 0.241 1.00 56.47 85 TYR A N 1
ATOM 677 C CA . TYR A 1 85 ? -9.782 4.739 1.492 1.00 56.47 85 TYR A CA 1
ATOM 678 C C . TYR A 1 85 ? -10.089 5.934 2.397 1.00 56.47 85 TYR A C 1
ATOM 680 O O . TYR A 1 85 ? -9.316 6.894 2.454 1.00 56.47 85 TYR A O 1
ATOM 688 N N . LYS A 1 86 ? -11.247 5.917 3.052 1.00 59.09 86 LYS A N 1
ATOM 689 C CA . LYS A 1 86 ? -11.556 6.811 4.162 1.00 59.09 86 LYS A CA 1
ATOM 690 C C . LYS A 1 86 ? -10.697 6.383 5.345 1.00 59.09 86 LYS A C 1
ATOM 692 O O . LYS A 1 86 ? -10.543 5.189 5.591 1.00 59.09 86 LYS A O 1
ATOM 697 N N . HIS A 1 87 ? -10.163 7.355 6.079 1.00 55.94 87 HIS A N 1
ATOM 698 C CA . HIS A 1 87 ? -9.668 7.062 7.415 1.00 55.94 87 HIS A CA 1
ATOM 699 C C . HIS A 1 87 ? -10.882 6.619 8.239 1.00 55.94 87 HIS A C 1
ATOM 701 O O . HIS A 1 87 ? -11.860 7.370 8.281 1.00 55.94 87 HIS A O 1
ATOM 707 N N . PRO A 1 88 ? -10.892 5.417 8.827 1.00 60.16 88 PRO A N 1
ATOM 708 C CA . PRO A 1 88 ? -11.977 5.057 9.718 1.00 60.16 88 PRO A CA 1
ATOM 709 C C . PRO A 1 88 ? -11.970 5.986 10.922 1.00 60.16 88 PRO A C 1
ATOM 711 O O . PRO A 1 88 ? -10.921 6.207 11.525 1.00 60.16 88 PRO A O 1
ATOM 714 N N . ASP A 1 89 ? -13.140 6.495 11.296 1.00 58.44 89 ASP A N 1
ATOM 715 C CA . ASP A 1 89 ? -13.281 7.270 12.532 1.00 58.44 89 ASP A CA 1
ATOM 716 C C . ASP A 1 89 ? -12.933 6.413 13.759 1.00 58.44 89 ASP A C 1
ATOM 718 O O . ASP A 1 89 ? -12.487 6.932 14.776 1.00 58.44 89 ASP A O 1
ATOM 722 N N . CYS A 1 90 ? -13.087 5.086 13.659 1.00 63.41 90 CYS A N 1
ATOM 723 C CA . CYS A 1 90 ? -12.659 4.149 14.687 1.00 63.41 90 CYS A CA 1
ATOM 724 C C . CYS A 1 90 ? -12.541 2.731 14.074 1.00 63.41 90 CYS A C 1
ATOM 726 O O . CYS A 1 90 ? -13.559 2.130 13.716 1.00 63.41 90 CYS A O 1
ATOM 728 N N . PRO A 1 91 ? -11.318 2.218 13.863 1.00 72.31 91 PRO A N 1
ATOM 729 C CA . PRO A 1 91 ? -11.053 0.990 13.101 1.00 72.31 91 PRO A CA 1
ATOM 730 C C . PRO A 1 91 ? -11.230 -0.311 13.897 1.00 72.31 91 PRO A C 1
ATOM 732 O O . PRO A 1 91 ? -11.140 -1.399 13.331 1.00 72.31 91 PRO A O 1
ATOM 735 N N . ALA A 1 92 ? -11.490 -0.207 15.196 1.00 79.88 92 ALA A N 1
ATOM 736 C CA . ALA A 1 92 ? -11.791 -1.321 16.078 1.00 79.88 92 ALA A CA 1
ATOM 737 C C . ALA A 1 92 ? -12.774 -0.860 17.155 1.00 79.88 92 ALA A C 1
ATOM 739 O O . ALA A 1 92 ? -12.729 0.297 17.558 1.00 79.88 92 ALA A O 1
ATOM 740 N N . TYR A 1 93 ? -13.663 -1.728 17.620 1.00 84.75 93 TYR A N 1
ATOM 741 C CA . TYR A 1 93 ? -14.652 -1.374 18.635 1.00 84.75 93 TYR A CA 1
ATOM 742 C C . TYR A 1 93 ? -14.983 -2.549 19.548 1.00 84.75 93 TYR A C 1
ATOM 744 O O . TYR A 1 93 ? -14.875 -3.713 19.162 1.00 84.75 93 TYR A O 1
ATOM 752 N N . TRP A 1 94 ? -15.423 -2.230 20.761 1.00 87.88 94 TRP A N 1
ATOM 753 C CA . TRP A 1 94 ? -15.928 -3.215 21.707 1.00 87.88 94 TRP A CA 1
ATOM 754 C C . TRP A 1 94 ? -17.406 -3.512 21.453 1.00 87.88 94 TRP A C 1
ATOM 756 O O . TRP A 1 94 ? -18.186 -2.625 21.101 1.00 87.88 94 TRP A O 1
ATOM 766 N N . SER A 1 95 ? -17.797 -4.765 21.665 1.00 87.94 95 SER A N 1
ATOM 767 C CA . SER A 1 95 ? -19.190 -5.197 21.692 1.00 87.94 95 SER A CA 1
ATOM 768 C C . SER A 1 95 ? -19.418 -6.214 22.806 1.00 87.94 95 SER A C 1
ATOM 770 O O . SER A 1 95 ? -18.537 -7.013 23.129 1.00 87.94 95 SER A O 1
ATOM 772 N N . LEU A 1 96 ? -20.621 -6.192 23.377 1.00 87.81 96 LEU A N 1
ATOM 773 C CA . LEU A 1 96 ? -21.118 -7.237 24.279 1.00 87.81 96 LEU A CA 1
ATOM 774 C C . LEU A 1 96 ? -21.824 -8.368 23.511 1.00 87.81 96 LEU A C 1
ATOM 776 O O . LEU A 1 96 ? -22.108 -9.424 24.074 1.00 87.81 96 LEU A O 1
ATOM 780 N N . ASP A 1 97 ? -22.122 -8.151 22.227 1.00 86.81 97 ASP A N 1
ATOM 781 C CA . ASP A 1 97 ? -22.737 -9.138 21.348 1.00 86.81 97 ASP A CA 1
ATOM 782 C C . ASP A 1 97 ? -21.634 -9.924 20.612 1.00 86.81 97 ASP A C 1
ATOM 784 O O . ASP A 1 97 ? -20.821 -9.311 19.913 1.00 86.81 97 ASP A O 1
ATOM 788 N N . PRO A 1 98 ? -21.613 -11.270 20.694 1.00 86.00 98 PRO A N 1
ATOM 789 C CA . PRO A 1 98 ? -20.696 -12.103 19.915 1.00 86.00 98 PRO A CA 1
ATOM 790 C C . PRO A 1 98 ? -20.778 -11.893 18.395 1.00 86.00 98 PRO A C 1
ATOM 792 O O . PRO A 1 98 ? -19.888 -12.341 17.675 1.00 86.00 98 PRO A O 1
ATOM 795 N N . SER A 1 99 ? -21.846 -11.266 17.889 1.00 86.12 99 SER A N 1
ATOM 796 C CA . SER A 1 99 ? -21.999 -10.912 16.474 1.00 86.12 99 SER A CA 1
ATOM 797 C C . SER A 1 99 ? -21.346 -9.579 16.086 1.00 86.12 99 SER A C 1
ATOM 799 O O . SER A 1 99 ? -21.135 -9.333 14.900 1.00 86.12 99 SER A O 1
ATOM 801 N N . GLY A 1 100 ? -21.049 -8.711 17.059 1.00 83.94 100 GLY A N 1
ATOM 802 C CA . GLY A 1 100 ? -20.534 -7.358 16.829 1.00 83.94 100 GLY A CA 1
ATOM 803 C C . GLY A 1 100 ? -21.592 -6.335 16.416 1.00 83.94 100 GLY A C 1
ATOM 804 O O . GLY A 1 100 ? -21.269 -5.165 16.235 1.00 83.94 100 GLY A O 1
ATOM 805 N N . ALA A 1 101 ? -22.869 -6.723 16.313 1.00 84.56 101 ALA A N 1
ATOM 806 C CA . ALA A 1 101 ? -23.940 -5.821 15.887 1.00 84.56 101 ALA A CA 1
ATOM 807 C C . ALA A 1 101 ? -24.172 -4.639 16.849 1.00 84.56 101 ALA A C 1
ATOM 809 O O . ALA A 1 101 ? -24.680 -3.596 16.439 1.00 84.56 101 ALA A O 1
ATOM 810 N N . GLN A 1 102 ? -23.803 -4.789 18.124 1.00 86.00 102 GLN A N 1
ATOM 811 C CA . GLN A 1 102 ? -23.941 -3.752 19.146 1.00 86.00 102 GLN A CA 1
ATOM 812 C C . GLN A 1 102 ? -22.592 -3.090 19.422 1.00 86.00 102 GLN A C 1
ATOM 814 O O . GLN A 1 102 ? -21.889 -3.456 20.366 1.00 86.00 102 GLN A O 1
ATOM 819 N N . ARG A 1 103 ? -22.216 -2.136 18.570 1.00 87.94 103 ARG A N 1
ATOM 820 C CA . ARG A 1 103 ? -20.997 -1.345 18.743 1.00 87.94 103 ARG A CA 1
ATOM 821 C C . ARG A 1 103 ? -21.134 -0.406 19.938 1.00 87.94 103 ARG A C 1
ATOM 823 O O . ARG A 1 103 ? -22.018 0.446 19.937 1.00 87.94 103 ARG A O 1
ATOM 830 N N . LEU A 1 104 ? -20.226 -0.527 20.900 1.00 87.62 104 LEU A N 1
ATOM 831 C CA . LEU A 1 104 ? -20.079 0.452 21.970 1.00 87.62 104 LEU A CA 1
ATOM 832 C C . LEU A 1 104 ? -19.365 1.694 21.431 1.00 87.62 104 LEU A C 1
ATOM 834 O O . LEU A 1 104 ? -18.395 1.594 20.671 1.00 87.62 104 LEU A O 1
ATOM 838 N N . SER A 1 105 ? -19.837 2.866 21.837 1.00 86.81 105 SER A N 1
ATOM 839 C CA . SER A 1 105 ? -19.067 4.101 21.722 1.00 86.81 105 SER A CA 1
ATOM 840 C C . SER A 1 105 ? -17.853 4.067 22.652 1.00 86.81 105 SER A C 1
ATOM 842 O O . SER A 1 105 ? -17.799 3.283 23.601 1.00 86.81 105 SER A O 1
ATOM 844 N N . THR A 1 106 ? -16.876 4.939 22.400 1.00 82.62 106 THR A N 1
ATOM 845 C CA . THR A 1 106 ? -15.690 5.068 23.259 1.00 82.62 106 THR A CA 1
ATOM 846 C C . THR A 1 106 ? -16.078 5.363 24.709 1.00 82.62 106 THR A C 1
ATOM 848 O O . THR A 1 106 ? -15.579 4.706 25.612 1.00 82.62 106 THR A O 1
ATOM 851 N N . GLU A 1 107 ? -17.034 6.271 24.929 1.00 85.75 107 GLU A N 1
ATOM 852 C CA . GLU A 1 107 ? -17.511 6.638 26.268 1.00 85.75 107 GLU A CA 1
ATOM 853 C C . GLU A 1 107 ? -18.233 5.475 26.968 1.00 85.75 107 GLU A C 1
ATOM 855 O O . GLU A 1 107 ? -17.993 5.214 28.145 1.00 85.75 107 GLU A O 1
ATOM 860 N N . GLU A 1 108 ? -19.098 4.736 26.264 1.00 88.50 108 GLU A N 1
ATOM 861 C CA . GLU A 1 108 ? -19.733 3.537 26.830 1.00 88.50 108 GLU A CA 1
ATOM 862 C C . GLU A 1 108 ? -18.695 2.478 27.191 1.00 88.50 108 GLU A C 1
ATOM 864 O O . GLU A 1 108 ? -18.799 1.848 28.242 1.00 88.50 108 GLU A O 1
ATOM 869 N N . ALA A 1 109 ? -17.688 2.294 26.337 1.00 85.88 109 ALA A N 1
ATOM 870 C CA . ALA A 1 109 ? -16.644 1.320 26.576 1.00 85.88 109 ALA A CA 1
ATOM 871 C C . ALA A 1 109 ? -15.787 1.686 27.799 1.00 85.88 109 ALA A C 1
ATOM 873 O O . ALA A 1 109 ? -15.560 0.836 28.658 1.00 85.88 109 ALA A O 1
ATOM 874 N N . GLU A 1 110 ? -15.386 2.952 27.920 1.00 83.19 110 GLU A N 1
ATOM 875 C CA . GLU A 1 110 ? -14.648 3.477 29.074 1.00 83.19 110 GLU A CA 1
ATOM 876 C C . GLU A 1 110 ? -15.463 3.380 30.372 1.00 83.19 110 GLU A C 1
ATOM 878 O O . GLU A 1 110 ? -14.947 2.916 31.389 1.00 83.19 110 GLU A O 1
ATOM 883 N N . ASN A 1 111 ? -16.752 3.740 30.338 1.00 84.94 111 ASN A N 1
ATOM 884 C CA . ASN A 1 111 ? -17.653 3.640 31.494 1.00 84.94 111 ASN A CA 1
ATOM 885 C C . ASN A 1 111 ? -17.867 2.193 31.964 1.00 84.94 111 ASN A C 1
ATOM 887 O O . ASN A 1 111 ? -18.114 1.957 33.147 1.00 84.94 111 ASN A O 1
ATOM 891 N N . LEU A 1 112 ? -17.770 1.228 31.048 1.00 85.19 112 LEU A N 1
ATOM 892 C CA . LEU A 1 112 ? -17.811 -0.205 31.345 1.00 85.19 112 LEU A CA 1
ATOM 893 C C . LEU A 1 112 ? -16.437 -0.778 31.731 1.00 85.19 112 LEU A C 1
ATOM 895 O O . LEU A 1 112 ? -16.327 -1.974 31.988 1.00 85.19 112 LEU A O 1
ATOM 899 N N . GLY A 1 113 ? -15.398 0.058 31.792 1.00 82.62 113 GLY A N 1
ATOM 900 C CA . GLY A 1 113 ? -14.049 -0.342 32.182 1.00 82.62 113 GLY A CA 1
ATOM 901 C C . GLY A 1 113 ? -13.265 -1.060 31.084 1.00 82.62 113 GLY A C 1
ATOM 902 O O . GLY A 1 113 ? -12.235 -1.665 31.387 1.00 82.62 113 GLY A O 1
ATOM 903 N N . PHE A 1 114 ? -13.706 -1.007 29.823 1.00 82.56 114 PHE A N 1
ATOM 904 C CA . PHE A 1 114 ? -12.958 -1.617 28.729 1.00 82.56 114 PHE A CA 1
ATOM 905 C C . PHE A 1 114 ? -11.652 -0.866 28.441 1.00 82.56 114 PHE A C 1
ATOM 907 O O . PHE A 1 114 ? -11.589 0.356 28.586 1.00 82.56 114 PHE A O 1
ATOM 914 N N . PRO A 1 115 ? -10.597 -1.585 28.012 1.00 82.06 115 PRO A N 1
ATOM 915 C CA . PRO A 1 115 ? -9.353 -0.966 27.575 1.00 82.06 115 PRO A CA 1
ATOM 916 C C . PRO A 1 115 ? -9.591 0.038 26.447 1.00 82.06 115 PRO A C 1
ATOM 918 O O . PRO A 1 115 ? -10.365 -0.237 25.520 1.00 82.06 115 PRO A O 1
ATOM 921 N N . SER A 1 116 ? -8.866 1.155 26.479 1.00 79.88 116 SER A N 1
ATOM 922 C CA . SER A 1 116 ? -8.781 2.025 25.311 1.00 79.88 116 SER A CA 1
ATOM 923 C C . SER A 1 116 ? -8.064 1.281 24.186 1.00 79.88 116 SER A C 1
ATOM 925 O O . SER A 1 116 ? -7.135 0.503 24.423 1.00 79.88 116 SER A O 1
ATOM 927 N N . ILE A 1 117 ? -8.530 1.500 22.959 1.00 77.06 117 ILE A N 1
ATOM 928 C CA . ILE A 1 117 ? -7.963 0.879 21.767 1.00 77.06 117 ILE A CA 1
ATOM 929 C C . ILE A 1 117 ? -7.191 1.948 21.011 1.00 77.06 117 ILE A C 1
ATOM 931 O O . ILE A 1 117 ? -7.785 2.911 20.525 1.00 77.06 117 ILE A O 1
ATOM 935 N N . GLU A 1 118 ? -5.890 1.746 20.858 1.00 75.31 118 GLU A N 1
ATOM 936 C CA . GLU A 1 118 ? -5.091 2.485 19.891 1.00 75.31 118 GLU A CA 1
ATOM 937 C C . GLU A 1 118 ? -4.810 1.570 18.702 1.00 75.31 118 GLU A C 1
ATOM 939 O O . GLU A 1 118 ? -4.283 0.466 18.853 1.00 75.31 118 GLU A O 1
ATOM 944 N N . LEU A 1 119 ? -5.207 2.006 17.504 1.00 72.31 119 LEU A N 1
ATOM 945 C CA . LEU A 1 119 ? -4.838 1.319 16.275 1.00 72.31 119 LEU A CA 1
ATOM 946 C C . LEU A 1 119 ? -3.847 2.166 15.495 1.00 72.31 119 LEU A C 1
ATOM 948 O O . LEU A 1 119 ? -4.176 3.258 15.033 1.00 72.31 119 LEU A O 1
ATOM 952 N N . THR A 1 120 ? -2.675 1.594 15.263 1.00 71.62 120 THR A N 1
ATOM 953 C CA . THR A 1 120 ? -1.704 2.124 14.318 1.00 71.62 120 THR A CA 1
ATOM 954 C C . THR A 1 120 ? -1.790 1.328 13.022 1.00 71.62 120 THR A C 1
ATOM 956 O O . THR A 1 120 ? -1.754 0.098 13.020 1.00 71.62 120 THR A O 1
ATOM 959 N N . MET A 1 121 ? -1.916 2.036 11.901 1.00 70.25 121 MET A N 1
ATOM 960 C CA . MET A 1 121 ? -1.833 1.443 10.569 1.00 70.25 121 MET A CA 1
ATOM 961 C C . MET A 1 121 ? -0.495 1.821 9.943 1.00 70.25 121 MET A C 1
ATOM 963 O O . MET A 1 121 ? -0.208 3.001 9.741 1.00 70.25 121 MET A O 1
ATOM 967 N N . SER A 1 122 ? 0.288 0.810 9.592 1.00 70.00 122 SER A N 1
ATOM 968 C CA . SER A 1 122 ? 1.561 0.962 8.897 1.00 70.00 122 SER A CA 1
ATOM 969 C C . SER A 1 122 ? 1.422 0.453 7.467 1.00 70.00 122 SER A C 1
ATOM 971 O O . SER A 1 122 ? 0.875 -0.620 7.219 1.00 70.00 122 SER A O 1
ATOM 973 N N . VAL A 1 123 ? 1.912 1.232 6.505 1.00 69.62 123 VAL A N 1
ATOM 974 C CA . VAL A 1 123 ? 1.988 0.806 5.103 1.00 69.62 123 VAL A CA 1
ATOM 975 C C . VAL A 1 123 ? 3.396 0.297 4.853 1.00 69.62 123 VAL A C 1
ATOM 977 O O . VAL A 1 123 ? 4.361 1.052 4.975 1.00 69.62 123 VAL A O 1
ATOM 980 N N . HIS A 1 124 ? 3.513 -0.969 4.467 1.00 71.81 124 HIS A N 1
ATOM 981 C CA . HIS A 1 124 ? 4.789 -1.520 4.036 1.00 71.81 124 HIS A CA 1
ATOM 982 C C . HIS A 1 124 ? 5.040 -1.102 2.605 1.00 71.81 124 HIS A C 1
ATOM 984 O O . HIS A 1 124 ? 4.282 -1.444 1.700 1.00 71.81 124 HIS A O 1
ATOM 990 N N . LEU A 1 125 ? 6.102 -0.339 2.404 1.00 74.12 125 LEU A N 1
ATOM 991 C CA . LEU A 1 125 ? 6.540 0.090 1.089 1.00 74.12 125 LEU A CA 1
ATOM 992 C C . LEU A 1 125 ? 7.683 -0.813 0.643 1.00 74.12 125 LEU A C 1
ATOM 994 O O . LEU A 1 125 ? 8.708 -0.899 1.317 1.00 74.12 125 LEU A O 1
ATOM 998 N N . GLN A 1 126 ? 7.518 -1.469 -0.502 1.00 77.94 126 GLN A N 1
ATOM 999 C CA . GLN A 1 126 ? 8.608 -2.186 -1.138 1.00 77.94 126 GLN A CA 1
ATOM 1000 C C . GLN A 1 126 ? 9.307 -1.261 -2.126 1.00 77.94 126 GLN A C 1
ATOM 1002 O O . GLN A 1 126 ? 8.693 -0.697 -3.036 1.00 77.94 126 GLN A O 1
ATOM 1007 N N . THR A 1 127 ? 10.608 -1.109 -1.912 1.00 83.62 127 THR A N 1
ATOM 1008 C CA . THR A 1 127 ? 11.506 -0.328 -2.755 1.00 83.62 127 THR A CA 1
ATOM 1009 C C . THR A 1 127 ? 12.546 -1.245 -3.376 1.00 83.62 127 THR A C 1
ATOM 1011 O O . THR A 1 127 ? 12.854 -2.324 -2.862 1.00 83.62 127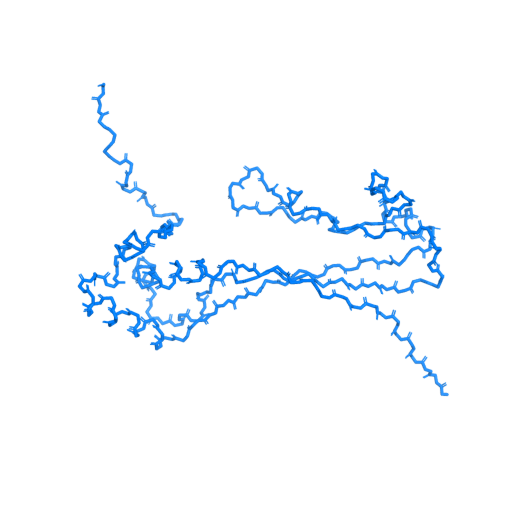 THR A O 1
ATOM 1014 N N . TRP A 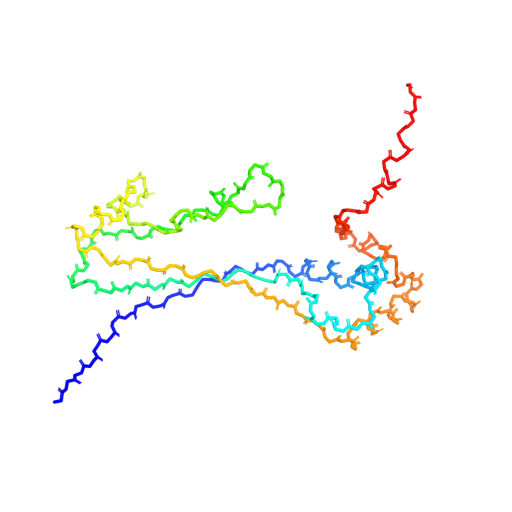1 128 ? 13.097 -0.803 -4.499 1.00 87.50 128 TRP A N 1
ATOM 1015 C CA . TRP A 1 128 ? 14.184 -1.492 -5.173 1.00 87.50 128 TRP A CA 1
ATOM 1016 C C . TRP A 1 128 ? 15.307 -0.511 -5.476 1.00 87.50 128 TRP A C 1
ATOM 1018 O O . TRP A 1 128 ? 15.078 0.666 -5.749 1.00 87.50 128 TRP A O 1
ATOM 1028 N N . ASP A 1 129 ? 16.529 -1.025 -5.412 1.00 88.75 129 ASP A N 1
ATOM 1029 C CA . ASP A 1 129 ? 17.741 -0.300 -5.775 1.00 88.75 129 ASP A CA 1
ATOM 1030 C C . ASP A 1 129 ? 17.790 -0.047 -7.290 1.00 88.75 129 ASP A C 1
ATOM 1032 O O . ASP A 1 129 ? 17.279 -0.846 -8.081 1.00 88.75 129 ASP A O 1
ATOM 1036 N N . ALA A 1 130 ? 18.463 1.032 -7.699 1.00 89.62 130 ALA A N 1
ATOM 1037 C CA . ALA A 1 130 ? 18.685 1.390 -9.101 1.00 89.62 130 ALA A CA 1
ATOM 1038 C C . ALA A 1 130 ? 19.147 0.211 -9.978 1.00 89.62 130 ALA A C 1
ATOM 1040 O O . ALA A 1 130 ? 18.683 0.061 -11.107 1.00 89.62 130 ALA A O 1
ATOM 1041 N N . ARG A 1 131 ? 20.004 -0.667 -9.441 1.00 91.62 131 ARG A N 1
ATOM 1042 C CA . ARG A 1 131 ? 20.532 -1.854 -10.134 1.00 91.62 131 ARG A CA 1
ATOM 1043 C C . ARG A 1 131 ? 19.439 -2.836 -10.544 1.00 91.62 131 ARG A C 1
ATOM 1045 O O . ARG A 1 131 ? 19.588 -3.522 -11.551 1.00 91.62 131 ARG A O 1
ATOM 1052 N N . VAL A 1 132 ? 18.348 -2.922 -9.782 1.00 91.94 132 VAL A N 1
ATOM 1053 C CA . VAL A 1 132 ? 17.207 -3.778 -10.134 1.00 91.94 132 VAL A CA 1
ATOM 1054 C C . VAL A 1 132 ? 16.507 -3.220 -11.366 1.00 91.94 132 VAL A C 1
ATOM 1056 O O . VAL A 1 132 ? 16.242 -3.965 -12.305 1.00 91.94 132 VAL A O 1
ATOM 1059 N N . TYR A 1 133 ? 16.256 -1.912 -11.393 1.00 92.50 133 TYR A N 1
ATOM 1060 C CA . TYR A 1 133 ? 15.611 -1.257 -12.529 1.00 92.50 133 TYR A CA 1
ATOM 1061 C C . TYR A 1 133 ? 16.490 -1.272 -13.785 1.00 92.50 133 TYR A C 1
ATOM 1063 O O . TYR A 1 133 ? 15.985 -1.516 -14.881 1.00 92.50 133 TYR A O 1
ATOM 1071 N N . GLU A 1 134 ? 17.804 -1.110 -13.629 1.00 92.75 134 GLU A N 1
ATOM 1072 C CA . GLU A 1 134 ? 18.769 -1.266 -14.720 1.00 92.75 134 GLU A CA 1
ATOM 1073 C C . GLU A 1 134 ? 18.785 -2.706 -15.259 1.00 92.75 134 GLU A C 1
ATOM 1075 O O . GLU A 1 134 ? 18.672 -2.921 -16.467 1.00 92.75 134 GLU A O 1
ATOM 1080 N N . GLY A 1 135 ? 18.841 -3.703 -14.369 1.00 94.50 135 GLY A N 1
ATOM 1081 C CA . GLY A 1 135 ? 18.781 -5.115 -14.746 1.00 94.50 135 GLY A CA 1
ATOM 1082 C C . GLY A 1 135 ? 17.476 -5.486 -15.455 1.00 94.50 135 GLY A C 1
ATOM 1083 O O . GLY A 1 135 ? 17.498 -6.226 -16.437 1.00 94.50 135 GLY A O 1
ATOM 1084 N N . LEU A 1 136 ? 16.343 -4.929 -15.015 1.00 93.31 136 LEU A N 1
ATOM 1085 C CA . LEU A 1 136 ? 15.053 -5.089 -15.692 1.00 93.31 136 LEU A CA 1
ATOM 1086 C C . LEU A 1 136 ? 15.054 -4.451 -17.080 1.00 93.31 136 LEU A C 1
ATOM 1088 O O . LEU A 1 136 ? 14.546 -5.061 -18.016 1.00 93.31 136 LEU A O 1
ATOM 1092 N N . SER A 1 137 ? 15.666 -3.273 -17.237 1.00 94.06 137 SER A N 1
ATOM 1093 C CA . SER A 1 137 ? 15.801 -2.624 -18.544 1.00 94.06 137 SER A CA 1
ATOM 1094 C C . SER A 1 137 ? 16.543 -3.527 -19.530 1.00 94.06 137 SER A C 1
ATOM 1096 O O . SER A 1 137 ? 16.030 -3.833 -20.604 1.00 94.06 137 SER A O 1
ATOM 1098 N N . GLN A 1 138 ? 17.706 -4.042 -19.121 1.00 96.56 138 GLN A N 1
ATOM 1099 C CA . GLN A 1 138 ? 18.511 -4.960 -19.934 1.00 96.56 138 GLN A CA 1
ATOM 1100 C C . GLN A 1 138 ? 17.774 -6.276 -20.219 1.00 96.56 138 GLN A C 1
ATOM 1102 O O . GLN A 1 138 ? 17.869 -6.828 -21.315 1.00 96.56 138 GLN A O 1
ATOM 1107 N N . PHE A 1 139 ? 17.019 -6.789 -19.243 1.00 94.94 139 PHE A N 1
ATOM 1108 C CA . PHE A 1 139 ? 16.211 -7.990 -19.422 1.00 94.94 139 PHE A CA 1
ATOM 1109 C C . PHE A 1 139 ? 15.093 -7.779 -20.452 1.00 94.94 139 PHE A C 1
ATOM 1111 O O . PHE A 1 139 ? 14.910 -8.633 -21.319 1.00 94.94 139 PHE A O 1
ATOM 1118 N N . HIS A 1 140 ? 14.376 -6.652 -20.398 1.00 95.31 140 HIS A N 1
ATOM 1119 C CA . HIS A 1 140 ? 13.330 -6.314 -21.369 1.00 95.31 140 HIS A CA 1
ATOM 1120 C C . HIS A 1 140 ? 13.913 -6.192 -22.781 1.00 95.31 140 HIS A C 1
ATOM 1122 O O . HIS A 1 140 ? 13.413 -6.846 -23.698 1.00 95.31 140 HIS A O 1
ATOM 1128 N N . GLU A 1 141 ? 15.025 -5.465 -22.935 1.00 96.06 141 GLU A N 1
ATOM 1129 C CA . GLU A 1 141 ? 15.740 -5.335 -24.212 1.00 96.06 141 GLU A CA 1
ATOM 1130 C C . GLU A 1 141 ? 16.186 -6.697 -24.756 1.00 96.06 141 GLU A C 1
ATOM 1132 O O . GLU A 1 141 ? 15.946 -7.021 -25.919 1.00 96.06 141 GLU A O 1
ATOM 1137 N N . GLY A 1 142 ? 16.765 -7.549 -23.902 1.00 96.50 142 GLY A N 1
ATOM 1138 C CA . GLY A 1 142 ? 17.179 -8.905 -24.269 1.00 96.50 142 GLY A CA 1
ATOM 1139 C C . GLY A 1 142 ? 16.016 -9.826 -24.660 1.00 96.50 142 GLY A C 1
ATOM 1140 O O . GLY A 1 142 ? 16.220 -10.828 -25.348 1.00 96.50 142 GLY A O 1
ATOM 1141 N N . LYS A 1 143 ? 14.790 -9.491 -24.247 1.00 94.50 143 LYS A N 1
ATOM 1142 C CA . LYS A 1 143 ? 13.548 -10.161 -24.653 1.00 94.50 143 LYS A CA 1
ATOM 1143 C C . LYS A 1 143 ? 12.869 -9.505 -25.859 1.00 94.50 143 LYS A C 1
ATOM 1145 O O . LYS A 1 143 ? 11.856 -10.024 -26.317 1.00 94.50 143 LYS A O 1
ATOM 1150 N N . GLY A 1 144 ? 13.441 -8.429 -26.399 1.00 96.25 144 GLY A N 1
ATOM 1151 C CA . GLY A 1 144 ? 12.915 -7.705 -27.555 1.00 96.25 144 GLY A CA 1
ATOM 1152 C C . GLY A 1 144 ? 11.814 -6.696 -27.224 1.00 96.25 144 GLY A C 1
ATOM 1153 O O . GLY A 1 144 ? 11.138 -6.236 -28.140 1.00 96.25 144 GLY A O 1
ATOM 1154 N N . PHE A 1 145 ? 11.623 -6.354 -25.949 1.00 96.06 145 PHE A N 1
ATOM 1155 C CA . PHE A 1 145 ? 10.691 -5.310 -25.518 1.00 96.06 145 PHE A CA 1
ATOM 1156 C C . PHE A 1 145 ? 11.417 -3.970 -25.351 1.00 96.06 145 PHE A C 1
ATOM 1158 O O . PHE A 1 145 ? 12.575 -3.939 -24.937 1.00 96.06 145 PHE A O 1
ATOM 1165 N N . ASP A 1 146 ? 10.725 -2.855 -25.612 1.00 95.00 146 ASP A N 1
ATOM 1166 C CA . ASP A 1 146 ? 11.207 -1.531 -25.199 1.00 95.00 146 ASP A CA 1
ATOM 1167 C C . ASP A 1 146 ? 11.062 -1.415 -23.668 1.00 95.00 146 ASP A C 1
ATOM 1169 O O . ASP A 1 146 ? 9.928 -1.452 -23.171 1.00 95.00 146 ASP A O 1
ATOM 1173 N N . PRO A 1 147 ? 12.158 -1.256 -22.901 1.00 93.25 147 PRO A N 1
ATOM 1174 C CA . PRO A 1 147 ? 12.110 -1.154 -21.441 1.00 93.25 147 PRO A CA 1
ATOM 1175 C C . PRO A 1 147 ? 11.326 0.062 -20.941 1.00 93.25 147 PRO A C 1
ATOM 1177 O O . PRO A 1 147 ? 10.941 0.115 -19.773 1.00 93.25 147 PRO A O 1
ATOM 1180 N N . HIS A 1 148 ? 11.080 1.035 -21.812 1.00 93.81 148 HIS A N 1
ATOM 1181 C CA . HIS A 1 148 ? 10.315 2.233 -21.519 1.00 93.81 148 HIS A CA 1
ATOM 1182 C C . HIS A 1 148 ? 8.880 2.197 -22.054 1.00 93.81 148 HIS A C 1
ATOM 1184 O O . HIS A 1 148 ? 8.202 3.229 -22.044 1.00 93.81 148 HIS A O 1
ATOM 1190 N N . SER A 1 149 ? 8.421 1.040 -22.522 1.00 92.69 149 SER A N 1
ATOM 1191 C CA . SER A 1 149 ? 7.029 0.772 -22.878 1.00 92.69 149 SER A CA 1
ATOM 1192 C C . SER A 1 149 ? 6.326 -0.012 -21.767 1.00 92.69 149 SER A C 1
ATOM 1194 O O . SER A 1 149 ? 6.955 -0.478 -20.816 1.00 92.69 149 SER A O 1
ATOM 1196 N N . GLN A 1 150 ? 5.013 -0.183 -21.902 1.00 93.38 150 GLN A N 1
ATOM 1197 C CA . GLN A 1 150 ? 4.234 -1.079 -21.046 1.00 93.38 150 GLN A CA 1
ATOM 1198 C C . GLN A 1 150 ? 3.962 -2.439 -21.721 1.00 93.38 150 GLN A C 1
ATOM 1200 O O . GLN A 1 150 ? 3.180 -3.243 -21.214 1.00 93.38 150 GLN A O 1
ATOM 1205 N N . ASP A 1 151 ? 4.616 -2.722 -22.853 1.00 94.00 151 ASP A N 1
ATOM 1206 C CA . ASP A 1 151 ? 4.314 -3.881 -23.701 1.00 94.00 151 ASP A CA 1
ATOM 1207 C C . ASP A 1 151 ? 4.596 -5.207 -22.996 1.00 94.00 151 ASP A C 1
ATOM 1209 O O . ASP A 1 151 ? 3.843 -6.168 -23.149 1.00 94.00 151 ASP A O 1
ATOM 1213 N N . ILE A 1 152 ? 5.651 -5.265 -22.178 1.00 93.31 152 ILE A N 1
ATOM 1214 C CA . ILE A 1 152 ? 5.959 -6.471 -21.408 1.00 93.31 152 ILE A CA 1
ATOM 1215 C C . ILE A 1 152 ? 4.919 -6.728 -20.309 1.00 93.31 152 ILE A C 1
ATOM 1217 O O . ILE A 1 152 ? 4.560 -7.879 -20.073 1.00 93.31 152 ILE A O 1
ATOM 1221 N N . ALA A 1 153 ? 4.380 -5.676 -19.682 1.00 91.81 153 ALA A N 1
ATOM 1222 C CA . ALA A 1 153 ? 3.307 -5.807 -18.699 1.00 91.81 153 ALA A CA 1
ATOM 1223 C C . ALA A 1 153 ? 2.047 -6.390 -19.357 1.00 91.81 153 ALA A C 1
ATOM 1225 O O . ALA A 1 153 ? 1.491 -7.368 -18.858 1.00 91.81 153 ALA A O 1
ATOM 1226 N N . LEU A 1 154 ? 1.665 -5.863 -20.528 1.00 92.38 154 LEU A N 1
ATOM 1227 C CA . LEU A 1 154 ? 0.565 -6.397 -21.340 1.00 92.38 154 LEU A CA 1
ATOM 1228 C C . LEU A 1 154 ? 0.807 -7.846 -21.763 1.00 92.38 154 LEU A C 1
ATOM 1230 O O . LEU A 1 154 ? -0.088 -8.679 -21.643 1.00 92.38 154 LEU A O 1
ATOM 1234 N N . HIS A 1 155 ? 2.016 -8.159 -22.235 1.00 92.88 155 HIS A N 1
ATOM 1235 C CA . HIS A 1 155 ? 2.388 -9.507 -22.660 1.00 92.88 155 HIS A CA 1
ATOM 1236 C C . HIS A 1 155 ? 2.269 -10.530 -21.523 1.00 92.88 155 HIS A C 1
ATOM 1238 O O . HIS A 1 155 ? 1.854 -11.665 -21.752 1.00 92.88 155 HIS A O 1
ATOM 1244 N N . LEU A 1 156 ? 2.606 -10.124 -20.297 1.00 89.88 156 LEU A N 1
ATOM 1245 C CA . LEU A 1 156 ? 2.499 -10.951 -19.095 1.00 89.88 156 LEU A CA 1
ATOM 1246 C C . LEU A 1 156 ? 1.085 -10.955 -18.482 1.00 89.88 156 LEU A C 1
ATOM 1248 O O . LEU A 1 156 ? 0.852 -11.659 -17.502 1.00 89.88 156 LEU A O 1
ATOM 1252 N N . GLY A 1 157 ? 0.135 -10.208 -19.056 1.00 89.44 157 GLY A N 1
ATOM 1253 C CA . GLY A 1 157 ? -1.247 -10.129 -18.579 1.00 89.44 157 GLY A CA 1
ATOM 1254 C C . GLY A 1 157 ? -1.434 -9.270 -17.325 1.00 89.44 157 GLY A C 1
ATOM 1255 O O . GLY A 1 157 ? -2.431 -9.430 -16.622 1.00 89.44 157 GLY A O 1
ATOM 1256 N N . TYR A 1 158 ? -0.491 -8.374 -17.026 1.00 88.25 158 TYR A N 1
ATOM 1257 C CA . TYR A 1 158 ? -0.572 -7.471 -15.881 1.00 88.25 158 TYR A CA 1
ATOM 1258 C C . TYR A 1 158 ? -1.378 -6.202 -16.190 1.00 88.25 158 TYR A C 1
ATOM 1260 O O . TYR A 1 158 ? -1.398 -5.733 -17.332 1.00 88.25 158 TYR A O 1
ATOM 1268 N N . PRO A 1 159 ? -2.026 -5.604 -15.172 1.00 84.62 159 PRO A N 1
ATOM 1269 C CA . PRO A 1 159 ? -2.690 -4.319 -15.329 1.00 84.62 159 PRO A CA 1
ATOM 1270 C C . PRO A 1 159 ? -1.681 -3.202 -15.631 1.00 84.62 159 PRO A C 1
ATOM 1272 O O . PRO A 1 159 ? -0.572 -3.166 -15.088 1.00 84.62 159 PRO A O 1
ATOM 1275 N N . LEU A 1 160 ? -2.104 -2.253 -16.466 1.00 88.31 160 LEU A N 1
ATOM 1276 C CA . LEU A 1 160 ? -1.313 -1.074 -16.794 1.00 88.31 160 LEU A CA 1
ATOM 1277 C C . LEU A 1 160 ? -1.489 0.026 -15.751 1.00 88.31 160 LEU A C 1
ATOM 1279 O O . LEU A 1 160 ? -2.615 0.410 -15.427 1.00 88.31 160 LEU A O 1
ATOM 1283 N N . TYR A 1 161 ? -0.380 0.587 -15.272 1.00 80.75 161 TYR A N 1
ATOM 1284 C CA . TYR A 1 161 ? -0.428 1.803 -14.469 1.00 80.75 161 TYR A CA 1
ATOM 1285 C C . TYR A 1 161 ? -0.625 3.015 -15.374 1.00 80.75 161 TYR A C 1
ATOM 1287 O O . TYR A 1 161 ? 0.182 3.288 -16.261 1.00 80.75 161 TYR A O 1
ATOM 1295 N N . GLN A 1 162 ? -1.693 3.766 -15.115 1.00 79.69 162 GLN A N 1
ATOM 1296 C CA . GLN A 1 162 ? -1.901 5.082 -15.702 1.00 79.69 162 GLN A CA 1
ATOM 1297 C C . GLN A 1 162 ? -1.351 6.155 -14.762 1.00 79.69 162 GLN A C 1
ATOM 1299 O O . GLN A 1 162 ? -1.635 6.158 -13.562 1.00 79.69 162 GLN A O 1
ATOM 1304 N N . LEU A 1 163 ? -0.576 7.088 -15.310 1.00 73.06 163 LEU A N 1
ATOM 1305 C CA . LEU A 1 163 ? -0.089 8.237 -14.559 1.00 73.06 163 LEU A CA 1
ATOM 1306 C C . LEU A 1 163 ? -1.208 9.275 -14.439 1.00 73.06 163 LEU A C 1
ATOM 1308 O O . LEU A 1 163 ? -1.742 9.772 -15.429 1.00 73.06 163 LEU A O 1
ATOM 1312 N N . SER A 1 164 ? -1.581 9.624 -13.210 1.00 68.00 164 SER A N 1
ATOM 1313 C CA . SER A 1 164 ? -2.580 10.666 -12.979 1.00 68.00 164 SER A CA 1
ATOM 1314 C C . SER A 1 164 ? -2.070 12.018 -13.491 1.00 68.00 164 SER A C 1
ATOM 1316 O O . SER A 1 164 ? -0.996 12.459 -13.085 1.00 68.00 164 SER A O 1
ATOM 1318 N N . GLY A 1 165 ? -2.853 12.696 -14.334 1.00 59.66 165 GLY A N 1
ATOM 1319 C CA . GLY A 1 165 ? -2.516 14.024 -14.864 1.00 59.66 165 GLY A CA 1
ATOM 1320 C C . GLY A 1 165 ? -1.825 14.027 -16.232 1.00 59.66 165 GLY A C 1
ATOM 1321 O O . GLY A 1 165 ? -1.558 15.106 -16.758 1.00 59.66 165 GLY A O 1
ATOM 1322 N N . THR A 1 166 ? -1.584 12.864 -16.842 1.00 48.72 166 THR A N 1
ATOM 1323 C CA . THR A 1 166 ? -1.246 12.772 -18.271 1.00 48.72 166 THR A CA 1
ATOM 1324 C C . THR A 1 166 ? -2.526 12.557 -19.084 1.00 48.72 166 THR A C 1
ATOM 1326 O O . THR A 1 166 ? -3.317 11.691 -18.706 1.00 48.72 166 THR A O 1
ATOM 1329 N N . PRO A 1 167 ? -2.779 13.324 -20.162 1.00 44.25 167 PRO A N 1
ATOM 1330 C CA . PRO A 1 167 ? -3.958 13.117 -20.993 1.00 44.25 167 PRO A CA 1
ATOM 1331 C C . PRO A 1 167 ? -3.926 11.713 -21.594 1.00 44.25 167 PRO A C 1
ATOM 1333 O O . PRO A 1 167 ? -2.949 11.316 -22.228 1.00 44.25 167 PRO A O 1
ATOM 1336 N N . ASP A 1 168 ? -5.002 10.973 -21.359 1.00 45.00 168 ASP A N 1
ATOM 1337 C CA . ASP A 1 168 ? -5.186 9.627 -21.873 1.00 45.00 168 ASP A CA 1
ATOM 1338 C C . ASP A 1 168 ? -5.391 9.696 -23.394 1.00 45.00 168 ASP A C 1
ATOM 1340 O O . ASP A 1 168 ? -6.429 10.153 -23.878 1.00 45.00 168 ASP A O 1
ATOM 1344 N N . THR A 1 169 ? -4.384 9.306 -24.176 1.00 46.56 169 THR A N 1
ATOM 1345 C CA . THR A 1 169 ? -4.503 9.247 -25.642 1.00 46.56 169 THR A CA 1
ATOM 1346 C C . THR A 1 169 ? -5.214 7.979 -26.115 1.00 46.56 169 THR A C 1
ATOM 1348 O O . THR A 1 169 ? -5.540 7.883 -27.298 1.00 46.56 169 THR A O 1
ATOM 1351 N N . SER A 1 170 ? -5.521 7.030 -25.220 1.00 42.28 170 SER A N 1
ATOM 1352 C CA . SER A 1 170 ? -6.148 5.753 -25.584 1.00 42.28 170 SER A CA 1
ATOM 1353 C C . SER A 1 170 ? -7.670 5.826 -25.772 1.00 42.28 170 SER A C 1
ATOM 1355 O O . SER A 1 170 ? -8.261 4.908 -26.334 1.00 42.28 170 SER A O 1
ATOM 1357 N N . PHE A 1 171 ? -8.303 6.957 -25.438 1.00 37.78 171 PHE A N 1
ATOM 1358 C CA . PHE A 1 171 ? -9.726 7.206 -25.719 1.00 37.78 171 PHE A CA 1
ATOM 1359 C C . PHE A 1 171 ? -9.991 7.990 -27.017 1.00 37.78 171 PHE A C 1
ATOM 1361 O O . PHE A 1 171 ? -11.143 8.276 -27.338 1.00 37.78 171 PHE A O 1
ATOM 1368 N N . ALA A 1 172 ? -8.960 8.335 -27.797 1.00 36.75 172 ALA A N 1
ATOM 1369 C CA . ALA A 1 172 ? -9.129 9.167 -28.992 1.00 36.75 172 ALA A CA 1
ATOM 1370 C C . ALA A 1 172 ? -9.617 8.413 -30.246 1.00 36.75 172 ALA A C 1
ATOM 1372 O O . ALA A 1 172 ? -9.873 9.059 -31.261 1.00 36.75 172 ALA A O 1
ATOM 1373 N N . HIS A 1 173 ? -9.772 7.086 -30.213 1.00 36.25 173 HIS A N 1
ATOM 1374 C CA . HIS A 1 173 ? -10.363 6.307 -31.312 1.00 36.25 173 HIS A CA 1
ATOM 1375 C C . HIS A 1 173 ? -11.576 5.500 -30.832 1.00 36.25 173 HIS A C 1
ATOM 1377 O O . HIS A 1 173 ? -11.606 4.276 -30.888 1.00 36.25 173 HIS A O 1
ATOM 1383 N N . GLY A 1 174 ? -12.595 6.220 -30.359 1.00 30.09 174 GLY A N 1
ATOM 1384 C CA . GLY A 1 174 ? -13.982 5.783 -30.483 1.00 30.09 174 GLY A CA 1
ATOM 1385 C C . GLY A 1 174 ? -14.542 6.369 -31.773 1.00 30.09 174 GLY A C 1
ATOM 1386 O O . GLY A 1 174 ? -14.686 7.586 -31.886 1.00 30.09 174 GLY A O 1
ATOM 1387 N N . GLU A 1 175 ? -14.765 5.511 -32.762 1.00 30.98 175 GLU A N 1
ATOM 1388 C CA . GLU A 1 175 ? -15.353 5.851 -34.054 1.00 30.98 175 GLU A CA 1
ATOM 1389 C C . GLU A 1 175 ? -16.697 6.580 -33.890 1.00 30.98 175 GLU A C 1
ATOM 1391 O O . GLU A 1 175 ? -17.500 6.289 -33.004 1.00 30.98 175 GLU A O 1
ATOM 1396 N N . ASN A 1 176 ? -16.903 7.572 -34.755 1.00 30.42 176 ASN A N 1
ATOM 1397 C CA . ASN A 1 176 ? -18.139 8.328 -34.887 1.00 30.42 176 ASN A CA 1
ATOM 1398 C C . ASN A 1 176 ? -19.217 7.498 -35.613 1.00 30.42 176 ASN A C 1
ATOM 1400 O O . ASN A 1 176 ? -18.956 7.016 -36.714 1.00 30.42 176 ASN A O 1
ATOM 1404 N N . ILE A 1 177 ? -20.432 7.553 -35.043 1.00 34.94 177 ILE A N 1
ATOM 1405 C CA . ILE A 1 177 ? -21.772 7.203 -35.576 1.00 34.94 177 ILE A CA 1
ATOM 1406 C C . ILE A 1 177 ? -22.162 5.723 -35.506 1.00 34.94 177 ILE A C 1
ATOM 1408 O O . ILE A 1 177 ? -21.654 4.912 -36.307 1.00 34.94 177 ILE A O 1
#

Sequence (177 aa):
MSADVDGSYRRILYGDLDPAIAVAWLSQANHVFKSLKITSDYEKYAFAAGLEYEIELTRSAEIEPASYLFLCPLEEFRSDKPNRYKHPDCPAYWSLDPSGAQRLSTEEAENLGFPSIELTMSVHLQTWDARVYEGLSQFHEGKGFDPHSQDIALHLGYPLYQLSGTPDTSFAHGENI

pLDDT: mean 73.44, std 17.9, range [30.09, 96.56]

Radius of gyration: 23.64 Å; chains: 1; bounding box: 44×26×80 Å

=== Feature glossary ===
The record interleaves many kinds of information about one protein. Here is each kind framed as the question it answers.

Q: What known structures does this most resemble?
A: Structural nearest neighbors (via Foldseek easy-search vs the PDB). Reported per hit: target PDB id, E-value, and alignment TM-score. A TM-score above ~0.5 is the conventional threshold for 'same fold'.

Q: Where is each backbone atom in 3D?
A: The mmCIF table is the protein's shape written out atom by atom. For each backbone N, Cα, C, and carbonyl O, it records an (x, y, z) coordinate triple in Å plus the residue type, chain letter, and residue number.

Q: What are the backbone torsion angles?
A: The φ/ψ torsion pair specifies the backbone conformation at each residue. φ rotates about the N–Cα bond, ψ about the Cα–C bond. Steric clashes forbid most of the (φ, ψ) plane — the allowed regions (α-helix basin, β-sheet basin, left-handed helix) are the Ramachandran-allowed regions.

Q: Which residues are buried vs exposed?
A: Solvent-accessible surface area (SASA) is the area in Å² traced out by the centre of a 1.4 Å probe sphere (a water molecule) rolled over the protein's van der Waals surface (Shrake–Rupley / Lee–Richards construction). Buried residues have near-zero SASA; fully exposed residues can exceed 200 Å². The total SASA scales roughly with the number of surface residues.

Q: How confident is the AlphaFold model at each residue?
A: pLDDT is the predicted lDDT-Cα score: AlphaFold's confidence that the local environment of each residue (all inter-atomic distances within 15 Å) is correctly placed. It is a per-residue number between 0 and 100, with higher meaning more reliable.

Q: What does the local fold look like, residue by residue?
A: 3Di is Foldseek's structural alphabet. Each residue is assigned one of twenty discrete states based on how its Cα sits relative to its spatial (not sequential) neighbors. Aligning 3Di strings finds structural homologs roughly as well as full 3D superposition, but orders of magnitude faster.

Q: How big and how compact is the whole molecule?
A: Radius of gyration (Rg) is the root-mean-square distance of Cα atoms from their centroid — a single number for overall size and compactness. A globular domain of N residues has Rg ≈ 2.2·N^0.38 Å; an extended or disordered chain has a much larger Rg. The Cα contact count is the number of residue pairs whose Cα atoms are within 8 Å and are more than four positions apart in sequence — a standard proxy for tertiary packing density. The bounding box is the smallest axis-aligned box enclosing all Cα atoms.

Q: Which residues are in helices, strands, or loops?
A: DSSP 8-state secondary structure assigns each residue one of H (α-helix), G (3₁₀-helix), I (π-helix), E (extended β-strand), B (isolated β-bridge), T (hydrogen-bonded turn), S (bend), or '-' (coil). The assignment is computed from backbone hydrogen-bond geometry via the Kabsch–Sander algorithm.

Q: How mobile is each atom in the crystal?
A: Crystallographic B-factors measure how much each atom's electron density is smeared out, in Å². They rise in mobile loops and surface residues and fall in the buried interior. In AlphaFold models this column is repurposed to hold pLDDT instead.

Q: What if only a Cα trace is available?
A: P-SEA three-state annotation labels each residue as helix, strand, or coil based purely on the geometry of the Cα trace. It serves as a fallback when the full backbone (and thus DSSP) is unavailable.

Q: What family and function is it annotated with?
A: Database cross-references. InterPro integrates a dozen domain/family signature databases into unified entries with residue-range hits. GO terms attach function/process/location labels with evidence codes. CATH codes position the fold in a four-level structural taxonomy. Organism is the NCBI-taxonomy species name.

Q: Are the domains correctly placed relative to each other?
A: Predicted Aligned Error (PAE) is an AlphaFold confidence matrix: entry (i, j) is the expected error in the position of residue j, in ångströms, when the prediction is superimposed on the true structure at residue i. Low PAE within a block of residues means that block is internally rigid and well-predicted; high PAE between two blocks means their relative placement is uncertain even if each block individually is confident.

Q: What do the diagnostic plots show?
A: Three diagnostic plots accompany the record. The Cα contact map visualizes the tertiary structure as a 2D adjacency matrix (8 Å cutoff, sequence-local contacts suppressed). The Ramachandran plot shows the distribution of backbone (φ, ψ) torsions, with points in the α and β basins reflecting secondary structure content. The PAE plot shows AlphaFold's inter-residue confidence as a color matrix.

Q: What is the amino-acid chain?
A: Primary structure: the covalent order of the twenty standard amino acids along the backbone. Two proteins with the same sequence will (almost always) fold to the same structure; two with 30% identity often share a fold but not the details.

Q: What do the rendered images show?
A: The six renders are orthographic views along the three Cartesian axes in both directions. Representation (cartoon, sticks, or surface) and color scheme (sequence-rainbow or by-chain) vary across proteins so the training set covers all the common visualization conventions.